Protein AF-A2FUA4-F1 (afdb_monomer)

Foldseek 3Di:
DDDDDDDDDDDPDAAEDAPAPVQDQACQPDPDDLQHAEYHHHHHQHQECLNPDARQNHQYYEQECYQHQAHANHDENANHQYYEHHNYNCVVAPLSLLLCCLAHHLSHQYYNNDGRDVLSNVLSVVCNVPCNVVRNRQWDFRDQVQTWIARPVVRDIDGDDPVDRSDRDPPVVVVVVVPDDDDDDDDDDDDDDDDDDPDDDDPVVCVVVVVVVVVVPPPPPVVVVPPDDDDDDDDD

Mean predicted aligned error: 15.14 Å

pLDDT: mean 74.54, std 26.81, range [25.12, 98.62]

Secondary structure (DSSP, 8-state):
-----------SS--EEE-TTS--S-STT----TT--EEE-TT------TT----TT--EEE-TT----S-TTPPP-TT--EEE-TTSGGGG-TTHHHHHHHHH-TT--EETTEEPPHHHHHHHHHHHHHHHHHHTTTEEEEEETTEEEEETTT--EEEE-TT---PPPPHHHHHHGGG--S-----------------PPPGGGTHHHHHHHHHHS-TTTHHHHS----------

InterPro domains:
  IPR001611 Leucine-rich repeat [PS51450] (35-56)
  IPR032675 Leucine-rich repeat domain superfamily [G3DSA:3.80.10.10] (13-132)

Radius of gyration: 23.39 Å; Cα contacts (8 Å, |Δi|>4): 355; chains: 1; bounding box: 74×38×80 Å

Solvent-accessible surface area (backbone atoms only — not comparable to full-atom values): 14071 Å² total; per-residue (Å²): 141,85,84,81,81,82,77,74,86,74,75,93,81,73,46,66,4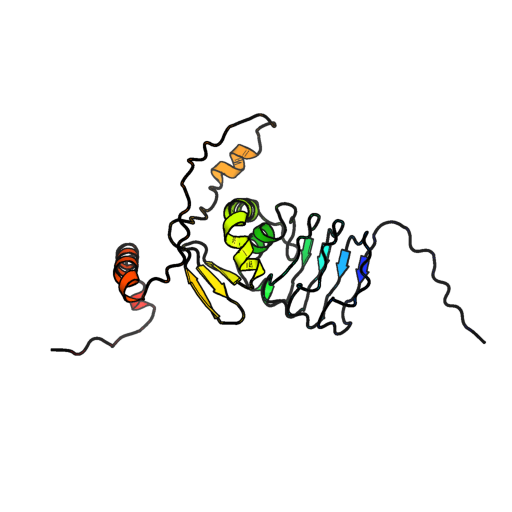9,78,52,53,65,67,67,37,66,70,48,74,85,60,89,72,61,81,70,30,31,32,44,34,40,28,49,12,69,24,50,61,41,56,50,44,71,64,36,70,46,26,30,34,42,34,36,27,48,18,50,30,56,48,52,26,46,51,51,61,30,72,43,28,26,34,42,31,36,47,77,14,63,39,58,75,40,89,48,42,62,27,54,46,21,28,61,45,30,83,53,46,45,29,48,64,90,38,72,57,52,69,59,34,42,51,46,8,61,74,40,23,88,74,46,33,69,44,28,37,68,23,25,43,65,78,38,59,86,68,25,27,34,32,30,66,88,82,64,48,76,47,76,49,60,91,88,54,73,66,65,82,70,56,69,73,60,62,62,64,66,75,77,68,76,96,75,88,83,87,81,88,75,81,88,74,88,83,77,85,76,94,62,88,78,56,77,83,74,46,49,71,56,53,52,55,52,50,71,72,44,80,68,78,61,66,61,70,78,63,74,79,81,86,90,88,83,84,84,131

Structure (mmCIF, N/CA/C/O backbone):
data_AF-A2FUA4-F1
#
_entry.id   AF-A2FUA4-F1
#
loop_
_atom_site.group_PDB
_atom_site.id
_atom_site.type_symbol
_atom_site.label_atom_id
_atom_site.label_alt_id
_atom_site.label_comp_id
_atom_site.label_asym_id
_atom_site.label_entity_id
_atom_site.label_seq_id
_atom_site.pdbx_PDB_ins_code
_atom_site.Cartn_x
_atom_site.Cartn_y
_atom_site.Cartn_z
_atom_site.occupancy
_atom_site.B_iso_or_equiv
_atom_site.auth_seq_id
_atom_site.auth_comp_id
_atom_site.auth_asym_id
_atom_site.auth_atom_id
_atom_site.pdbx_PDB_model_num
ATOM 1 N N . MET A 1 1 ? -43.919 4.086 23.745 1.00 36.53 1 MET A N 1
ATOM 2 C CA . MET A 1 1 ? -43.146 2.867 24.065 1.00 36.53 1 MET A CA 1
ATOM 3 C C . MET A 1 1 ? -41.809 2.947 23.338 1.00 36.53 1 MET A C 1
ATOM 5 O O . MET A 1 1 ? -41.744 2.621 22.163 1.00 36.53 1 MET A O 1
ATOM 9 N N . GLN A 1 2 ? -40.776 3.474 23.998 1.00 34.28 2 GLN A N 1
ATOM 10 C CA . GLN A 1 2 ? -39.401 3.483 23.486 1.00 34.28 2 GLN A CA 1
ATOM 11 C C . GLN A 1 2 ? -38.708 2.217 24.003 1.00 34.28 2 GLN A C 1
ATOM 13 O O . GLN A 1 2 ? -38.673 1.997 25.212 1.00 34.28 2 GLN A O 1
ATOM 18 N N . LYS A 1 3 ? -38.208 1.360 23.106 1.00 35.91 3 LYS A N 1
ATOM 19 C CA . LYS A 1 3 ? -37.337 0.241 23.484 1.00 35.91 3 LYS A CA 1
ATOM 20 C C . LYS A 1 3 ? -35.895 0.736 23.435 1.00 35.91 3 LYS A C 1
ATOM 22 O O . LYS A 1 3 ? -35.377 1.020 22.361 1.00 35.91 3 LYS A O 1
ATOM 27 N N . GLY A 1 4 ? -35.295 0.880 24.614 1.00 38.44 4 GLY A N 1
ATOM 28 C CA . GLY A 1 4 ? -33.874 1.151 24.775 1.00 38.44 4 GLY A CA 1
ATOM 29 C C . GLY A 1 4 ? -33.058 -0.091 24.437 1.00 38.44 4 GLY A C 1
ATOM 30 O O . GLY A 1 4 ? -33.278 -1.156 25.012 1.00 38.44 4 GLY A O 1
ATOM 31 N N . TYR A 1 5 ? -32.109 0.057 23.519 1.00 37.78 5 TYR A N 1
ATOM 32 C CA . TYR A 1 5 ? -31.017 -0.892 23.366 1.00 37.78 5 TYR A CA 1
ATOM 33 C C . TYR A 1 5 ? -29.925 -0.486 24.352 1.00 37.78 5 TYR A C 1
ATOM 35 O O . T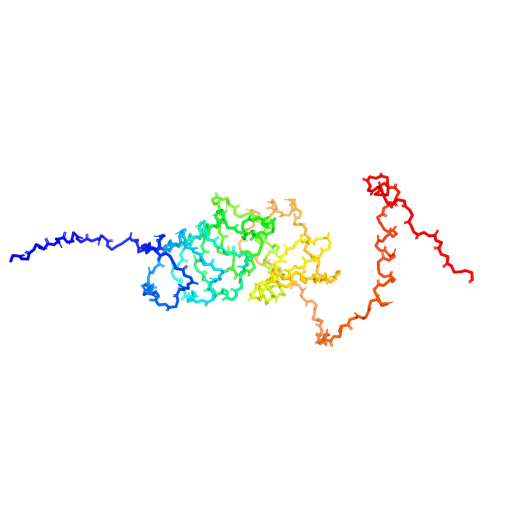YR A 1 5 ? -29.238 0.517 24.167 1.00 37.78 5 TYR A O 1
ATOM 43 N N . GLY A 1 6 ? -29.824 -1.236 25.449 1.00 36.56 6 GLY A N 1
ATOM 44 C CA . GLY A 1 6 ? -28.711 -1.134 26.380 1.00 36.56 6 GLY A CA 1
ATOM 45 C C . GLY A 1 6 ? -27.440 -1.617 25.693 1.00 36.56 6 GLY A C 1
ATOM 46 O O . GLY A 1 6 ? -27.251 -2.817 25.516 1.00 36.56 6 GLY A O 1
ATOM 47 N N . LEU A 1 7 ? -26.582 -0.680 25.298 1.00 36.25 7 LEU A N 1
ATOM 48 C CA . LEU A 1 7 ? -25.209 -0.982 24.920 1.00 36.25 7 LEU A CA 1
ATOM 49 C C . LEU A 1 7 ? -24.434 -1.278 26.207 1.00 36.25 7 LEU A C 1
ATOM 51 O O . LEU A 1 7 ? -24.277 -0.410 27.067 1.00 36.25 7 LEU A O 1
ATOM 55 N N . SER A 1 8 ? -23.976 -2.518 26.359 1.00 40.34 8 SER A N 1
ATOM 56 C CA . SER A 1 8 ? -22.981 -2.868 27.370 1.00 40.34 8 SER A CA 1
ATOM 57 C C . SER A 1 8 ? -21.712 -2.024 27.163 1.00 40.34 8 SER A C 1
ATOM 59 O O . SER A 1 8 ? -21.344 -1.784 26.010 1.00 40.34 8 SER A O 1
ATOM 61 N N . PRO A 1 9 ? -20.999 -1.609 28.225 1.00 42.72 9 PRO A N 1
ATOM 62 C CA . PRO A 1 9 ? -19.750 -0.869 28.080 1.00 42.72 9 PRO A CA 1
ATOM 63 C C . PRO A 1 9 ? -18.717 -1.723 27.334 1.00 42.72 9 PRO A C 1
ATOM 65 O O . PRO A 1 9 ? -18.302 -2.771 27.829 1.00 42.72 9 PRO A O 1
ATOM 68 N N . ILE A 1 10 ? -18.302 -1.287 26.144 1.00 46.12 10 ILE A N 1
ATOM 69 C CA . ILE A 1 10 ? -17.193 -1.910 25.414 1.00 46.12 10 ILE A CA 1
ATOM 70 C C . ILE A 1 10 ? -15.907 -1.647 26.219 1.00 46.12 10 ILE A C 1
ATOM 72 O O . ILE A 1 10 ? -15.648 -0.491 26.576 1.00 46.12 10 ILE A 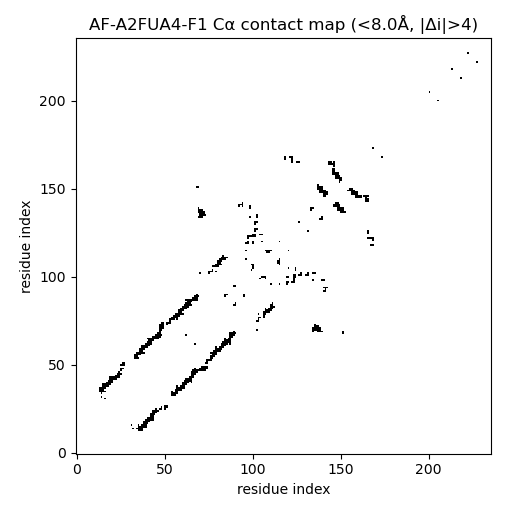O 1
ATOM 76 N N . PRO A 1 11 ? -15.089 -2.668 26.531 1.00 39.75 11 PRO A N 1
ATOM 77 C CA . PRO A 1 11 ? -13.829 -2.463 27.234 1.00 39.75 11 PRO A CA 1
ATOM 78 C C . PRO A 1 11 ? -12.903 -1.523 26.445 1.00 39.75 11 PRO A C 1
ATOM 80 O O . PRO A 1 11 ? -12.644 -1.733 25.261 1.00 39.75 11 PRO A O 1
ATOM 83 N N . LYS A 1 12 ? -12.371 -0.490 27.110 1.00 47.31 12 LYS A N 1
ATOM 84 C CA . LYS A 1 12 ? -11.290 0.375 26.604 1.00 47.31 12 LYS A CA 1
ATOM 85 C C . LYS A 1 12 ? -10.028 -0.466 26.362 1.00 47.31 12 LYS A C 1
ATOM 87 O O . LYS A 1 12 ? -9.219 -0.611 27.272 1.00 47.31 12 LYS A O 1
ATOM 92 N N . GLY A 1 13 ? -9.857 -1.036 25.172 1.00 51.72 13 GLY A N 1
ATOM 93 C CA . GLY A 1 13 ? -8.676 -1.864 24.910 1.00 51.72 13 GLY A CA 1
ATOM 94 C C . GLY A 1 13 ? -8.673 -2.637 23.597 1.00 51.72 13 GLY A C 1
ATOM 95 O O . GLY A 1 13 ? -8.346 -3.808 23.620 1.00 51.72 13 GLY A O 1
ATOM 96 N N . LEU A 1 14 ? -9.089 -2.011 22.496 1.00 55.88 14 LEU A N 1
ATOM 97 C CA . LEU A 1 14 ? -8.707 -2.264 21.095 1.00 55.88 14 LEU A CA 1
ATOM 98 C C . LEU A 1 14 ? -9.743 -1.497 20.278 1.00 55.88 14 LEU A C 1
ATOM 100 O O . LEU A 1 14 ? -10.863 -1.969 20.085 1.00 55.88 14 LEU A O 1
ATOM 104 N N . LEU A 1 15 ? -9.424 -0.272 19.867 1.00 84.75 15 LEU A N 1
ATOM 105 C CA . LEU A 1 15 ? -10.363 0.460 19.035 1.00 84.75 15 LEU A CA 1
ATOM 106 C C . LEU A 1 15 ? -10.227 -0.056 17.606 1.00 84.75 15 LEU A C 1
ATOM 108 O O . LEU A 1 15 ? -9.280 0.281 16.893 1.00 84.75 15 LEU A O 1
ATOM 112 N N . LEU A 1 16 ? -11.150 -0.940 17.253 1.00 93.19 16 LEU A N 1
ATOM 113 C CA . LEU A 1 16 ? -11.426 -1.380 15.900 1.00 93.19 16 LEU A CA 1
ATOM 114 C C . LEU A 1 16 ? -12.602 -0.556 15.379 1.00 93.19 16 LEU A C 1
ATOM 116 O O . LEU A 1 16 ? -13.613 -0.423 16.068 1.00 93.19 16 LEU A O 1
ATOM 120 N N . GLN A 1 17 ? -12.465 -0.004 14.178 1.00 94.69 17 GLN A N 1
ATOM 121 C CA . GLN A 1 17 ? -13.592 0.539 13.427 1.00 94.69 17 GLN A CA 1
ATOM 122 C C . GLN A 1 17 ? -13.780 -0.301 12.172 1.00 94.69 17 GLN A C 1
ATOM 124 O O . GLN A 1 17 ? -12.853 -0.460 11.373 1.00 94.69 17 GLN A O 1
ATOM 129 N N . ASP A 1 18 ? -14.979 -0.856 12.047 1.00 95.75 18 ASP A N 1
ATOM 130 C CA . ASP A 1 18 ? -15.390 -1.672 10.916 1.00 95.75 18 ASP A CA 1
ATOM 131 C C . ASP A 1 18 ? -16.351 -0.876 10.040 1.00 95.75 18 ASP A C 1
ATOM 133 O O . ASP A 1 18 ? -17.389 -0.425 10.517 1.00 95.75 18 ASP A O 1
ATOM 137 N N . TYR A 1 19 ? -15.970 -0.696 8.781 1.00 96.44 19 TYR A N 1
ATOM 138 C CA . TYR A 1 19 ? -16.782 -0.087 7.733 1.00 96.44 19 TYR A CA 1
ATOM 139 C C . TYR A 1 19 ? -16.923 -1.037 6.537 1.00 96.44 19 TYR A C 1
ATOM 141 O O . TYR A 1 19 ? -17.001 -0.604 5.386 1.00 96.44 19 TYR A O 1
ATOM 149 N N . SER A 1 20 ? -16.861 -2.346 6.773 1.00 96.94 20 SER A N 1
ATOM 150 C CA . SER A 1 20 ? -16.987 -3.325 5.702 1.00 96.94 20 SER A CA 1
ATOM 151 C C . SER A 1 20 ? -18.403 -3.361 5.123 1.00 96.94 20 SER A C 1
ATOM 153 O O . SER A 1 20 ? -19.381 -3.305 5.857 1.00 96.94 20 SER A O 1
ATOM 155 N N . ASN A 1 21 ? -18.514 -3.540 3.802 1.00 97.75 21 ASN A N 1
ATOM 156 C CA . ASN A 1 21 ? -19.793 -3.649 3.076 1.00 97.75 21 ASN A CA 1
ATOM 157 C C . ASN A 1 21 ? -20.685 -2.391 3.112 1.00 97.75 21 ASN A C 1
ATOM 159 O O . ASN A 1 21 ? -21.884 -2.479 2.860 1.00 97.75 21 ASN A O 1
ATOM 163 N N . GLU A 1 22 ? -20.112 -1.220 3.370 1.00 96.56 22 GLU A N 1
ATOM 164 C CA . GLU A 1 22 ? -20.856 0.044 3.476 1.00 96.56 22 GLU A CA 1
ATOM 165 C C . GLU A 1 22 ? -21.021 0.763 2.119 1.00 96.56 22 GLU A C 1
ATOM 167 O O . GLU A 1 22 ? -21.585 1.853 2.036 1.00 96.56 22 GLU A O 1
ATOM 172 N N . GLY A 1 23 ? -20.524 0.174 1.025 1.00 96.88 23 GLY A N 1
ATOM 173 C CA . GLY A 1 23 ? -20.606 0.761 -0.317 1.00 96.88 23 GLY A CA 1
ATOM 174 C C . GLY A 1 23 ? -19.735 2.010 -0.494 1.00 96.88 23 GLY A C 1
ATOM 175 O O . GLY A 1 23 ? -20.010 2.840 -1.361 1.00 96.88 23 GLY A O 1
ATOM 176 N N . LEU A 1 24 ? -18.680 2.150 0.311 1.00 96.19 24 LEU A N 1
ATOM 177 C CA . LEU A 1 24 ? -17.817 3.326 0.320 1.00 96.19 24 LEU A CA 1
ATOM 178 C C . LEU A 1 24 ? -17.030 3.465 -0.986 1.00 96.19 24 LEU A C 1
ATOM 180 O O . LEU A 1 24 ? -16.251 2.593 -1.370 1.00 96.19 24 LEU A O 1
ATOM 184 N N . THR A 1 25 ? -17.169 4.616 -1.636 1.00 96.12 25 THR A N 1
ATOM 185 C CA . THR A 1 25 ? -16.327 5.025 -2.773 1.00 96.12 25 THR A CA 1
ATOM 186 C C . THR A 1 25 ? -15.230 6.010 -2.365 1.00 96.12 25 THR A C 1
ATOM 188 O O . THR A 1 25 ? -14.319 6.275 -3.145 1.00 96.12 25 THR A O 1
ATOM 191 N N . THR A 1 26 ? -15.313 6.556 -1.150 1.00 95.38 26 THR A N 1
ATOM 192 C CA . THR A 1 26 ? -14.377 7.514 -0.547 1.00 95.38 26 THR A CA 1
ATOM 193 C C . THR A 1 26 ? -14.373 7.349 0.975 1.00 95.38 26 THR A C 1
ATOM 195 O O . THR A 1 26 ? -15.288 6.759 1.544 1.00 95.38 26 THR A O 1
ATOM 198 N N . LEU A 1 27 ? -13.345 7.880 1.637 1.00 94.06 27 LEU A N 1
ATOM 199 C CA . LEU A 1 27 ? -13.176 7.870 3.097 1.00 94.06 27 LEU A CA 1
ATOM 200 C C . LEU A 1 27 ? -13.305 9.273 3.715 1.00 94.06 27 LEU A C 1
ATOM 202 O O . LEU A 1 27 ? -13.001 9.445 4.892 1.00 94.06 27 LEU A O 1
ATOM 206 N N . ALA A 1 28 ? -13.682 10.283 2.922 1.00 91.31 28 ALA A N 1
ATOM 207 C CA . ALA A 1 28 ? -13.662 11.689 3.336 1.00 91.31 28 ALA A CA 1
ATOM 208 C C . ALA A 1 28 ? -14.596 11.986 4.521 1.00 91.31 28 ALA A C 1
ATOM 210 O O . ALA A 1 28 ? -14.236 12.774 5.393 1.00 91.31 28 ALA A O 1
ATOM 211 N N . ASP A 1 29 ? -15.744 11.310 4.570 1.00 87.75 29 ASP A N 1
ATOM 212 C CA . ASP A 1 29 ? -16.799 11.551 5.560 1.00 87.75 29 ASP A CA 1
ATOM 213 C C . ASP A 1 29 ? -16.744 10.583 6.753 1.00 87.75 29 ASP A C 1
ATOM 215 O O . ASP A 1 29 ? -17.615 10.610 7.622 1.00 87.75 29 ASP A O 1
ATOM 219 N N . LEU A 1 30 ? -15.728 9.712 6.818 1.00 91.69 30 LEU A N 1
ATOM 220 C CA . LEU A 1 30 ? -15.597 8.773 7.927 1.00 91.69 30 LEU A CA 1
ATOM 221 C C . LEU A 1 30 ? -15.088 9.477 9.185 1.00 91.69 30 LEU A C 1
ATOM 223 O O . LEU A 1 30 ? -13.989 10.043 9.212 1.00 91.69 30 LEU A O 1
ATOM 227 N N . ASP A 1 31 ? -15.843 9.340 10.272 1.00 89.75 31 ASP A N 1
ATOM 228 C CA . ASP A 1 31 ? -15.387 9.736 11.599 1.00 89.75 31 ASP A CA 1
ATOM 229 C C . ASP A 1 31 ? -14.462 8.659 12.181 1.00 89.75 31 ASP A C 1
ATOM 231 O O . ASP A 1 31 ? -14.853 7.741 12.908 1.00 89.75 31 ASP A O 1
ATOM 235 N N . LEU A 1 32 ? -13.198 8.720 11.770 1.00 91.25 32 LEU A N 1
ATOM 236 C CA . LEU A 1 32 ? -12.163 7.830 12.279 1.00 91.25 32 LEU A CA 1
ATOM 237 C C . LEU A 1 32 ? -11.707 8.309 13.657 1.00 91.25 32 LEU A C 1
ATOM 239 O O . LEU A 1 32 ? -11.499 9.496 13.886 1.00 91.25 32 LEU A O 1
ATOM 243 N N . SER A 1 33 ? -11.484 7.399 14.590 1.00 89.69 33 SER A N 1
ATOM 244 C CA . SER A 1 33 ? -10.947 7.779 15.889 1.00 89.69 33 SER A CA 1
ATOM 245 C C . SER A 1 33 ? -9.460 8.141 15.789 1.00 89.69 33 SER A C 1
ATOM 247 O O . SER A 1 33 ? -8.704 7.469 15.084 1.00 89.69 33 SER A O 1
ATOM 249 N N . PRO A 1 34 ? -8.979 9.155 16.532 1.00 85.31 34 PRO A N 1
ATOM 250 C CA . PRO A 1 34 ? -7.546 9.437 16.634 1.00 85.31 34 PRO A CA 1
ATOM 251 C C . PRO A 1 34 ? -6.744 8.312 17.320 1.00 85.31 34 PRO A C 1
ATOM 253 O O . PRO A 1 34 ? -5.523 8.251 17.174 1.00 85.31 34 PRO A O 1
ATOM 256 N N . THR A 1 35 ? -7.409 7.417 18.058 1.00 88.00 35 THR A N 1
ATOM 257 C CA . THR A 1 35 ? -6.799 6.266 18.752 1.00 88.00 35 THR A CA 1
ATOM 258 C C . THR A 1 35 ? -7.086 4.929 18.058 1.00 88.00 35 THR A C 1
ATOM 260 O O . THR A 1 35 ? -6.966 3.870 18.674 1.00 88.00 35 THR A O 1
ATOM 263 N N . LEU A 1 36 ? -7.513 4.977 16.793 1.00 93.44 36 LEU A N 1
ATOM 264 C CA . LEU A 1 36 ? -7.844 3.808 15.986 1.00 93.44 36 LEU A CA 1
ATOM 265 C C . LEU A 1 36 ? -6.622 2.908 15.772 1.00 93.44 36 LEU A C 1
ATOM 267 O O . LEU A 1 36 ? -5.618 3.338 15.215 1.00 93.44 36 LEU A O 1
ATOM 271 N N . ILE A 1 37 ? -6.747 1.636 16.152 1.00 96.25 37 ILE A N 1
ATOM 272 C CA . ILE A 1 37 ? -5.685 0.632 15.995 1.00 96.25 37 ILE A CA 1
ATOM 273 C C . ILE A 1 37 ? -5.918 -0.230 14.758 1.00 96.25 37 ILE A C 1
ATOM 275 O O . ILE A 1 37 ? -4.968 -0.593 14.065 1.00 96.25 37 ILE A O 1
ATOM 279 N N . THR A 1 38 ? -7.175 -0.587 14.484 1.00 96.88 38 THR A N 1
ATOM 280 C CA . THR A 1 38 ? -7.550 -1.436 13.347 1.00 96.88 38 THR A CA 1
ATOM 281 C C . THR A 1 38 ? -8.672 -0.798 12.551 1.00 96.88 38 THR A C 1
ATOM 283 O O . THR A 1 38 ? -9.734 -0.525 13.106 1.00 96.88 38 THR A O 1
ATOM 286 N N . LEU A 1 39 ? -8.452 -0.622 11.252 1.00 97.50 39 LEU A N 1
ATOM 287 C CA . LEU A 1 39 ? -9.458 -0.153 10.307 1.00 97.50 39 LEU A CA 1
ATOM 288 C C . LEU A 1 39 ? -9.800 -1.271 9.323 1.00 97.50 39 LEU A C 1
ATOM 290 O O . LEU A 1 39 ? -8.915 -1.763 8.618 1.00 97.50 39 LEU A O 1
ATOM 294 N N . ASN A 1 40 ? -11.075 -1.652 9.273 1.00 98.12 40 ASN A N 1
ATOM 295 C CA . ASN A 1 40 ? -11.588 -2.612 8.302 1.00 98.12 40 ASN A CA 1
ATOM 296 C C . ASN A 1 40 ? -12.429 -1.903 7.230 1.00 98.12 40 ASN A C 1
ATOM 298 O O . ASN A 1 40 ? -13.440 -1.288 7.553 1.00 98.12 40 ASN A O 1
ATOM 302 N N . LEU A 1 41 ? -12.001 -1.995 5.968 1.00 98.25 41 LEU A N 1
ATOM 303 C CA . LEU A 1 41 ? -12.653 -1.409 4.788 1.00 98.25 41 LEU A CA 1
ATOM 304 C C . LEU A 1 41 ? -13.089 -2.477 3.773 1.00 98.25 41 LEU A C 1
ATOM 306 O O . LEU A 1 41 ? -13.326 -2.154 2.609 1.00 98.25 41 LEU A O 1
ATOM 310 N N . THR A 1 42 ? -13.186 -3.737 4.199 1.00 98.62 42 THR A N 1
ATOM 311 C CA . THR A 1 42 ? -13.473 -4.881 3.323 1.00 98.62 42 THR A CA 1
ATOM 312 C C . THR A 1 42 ? -14.750 -4.689 2.496 1.00 98.62 42 THR A C 1
ATOM 314 O O . THR A 1 42 ? -15.734 -4.144 2.993 1.00 98.62 42 THR A O 1
ATOM 317 N N . ASN A 1 43 ? -14.776 -5.186 1.256 1.00 98.38 43 ASN A N 1
ATOM 318 C CA . ASN A 1 43 ? -15.956 -5.161 0.376 1.00 98.38 43 ASN A CA 1
ATOM 319 C C . ASN A 1 43 ? -16.505 -3.745 0.108 1.00 98.38 43 ASN A C 1
ATOM 321 O O . ASN A 1 43 ? -17.718 -3.530 0.076 1.00 98.38 43 ASN A O 1
ATOM 325 N N . ASN A 1 44 ? -15.622 -2.768 -0.086 1.00 98.00 44 ASN A N 1
ATOM 326 C CA . ASN A 1 44 ? -16.003 -1.433 -0.541 1.00 98.00 44 ASN A CA 1
ATOM 327 C C . ASN A 1 44 ? -15.388 -1.140 -1.915 1.00 98.00 44 ASN A C 1
ATOM 329 O O . ASN A 1 44 ? -14.221 -1.459 -2.139 1.00 98.00 44 ASN A O 1
ATOM 333 N N . PRO A 1 45 ? -16.099 -0.474 -2.839 1.00 97.50 45 PRO A N 1
ATOM 334 C CA . PRO A 1 45 ? -15.596 -0.172 -4.181 1.00 97.50 45 PRO A CA 1
ATOM 335 C C . PRO A 1 45 ? -14.547 0.964 -4.223 1.00 97.50 45 PRO A C 1
ATOM 337 O O . PRO A 1 45 ? -14.472 1.704 -5.207 1.00 97.50 45 PRO A O 1
ATOM 340 N N . LEU A 1 46 ? -13.727 1.109 -3.177 1.00 96.75 46 LEU A N 1
ATOM 341 C CA . LEU A 1 46 ? -12.651 2.095 -3.072 1.00 96.75 46 LEU A CA 1
ATOM 342 C C . LEU A 1 46 ? -11.614 1.873 -4.171 1.00 96.75 46 LEU A C 1
ATOM 344 O O . LEU A 1 46 ? -11.166 0.748 -4.368 1.00 96.75 46 LEU A O 1
ATOM 348 N N . LYS A 1 47 ? -11.206 2.947 -4.849 1.00 95.88 47 LYS A N 1
ATOM 349 C CA . LYS A 1 47 ? -10.128 2.916 -5.855 1.00 95.88 47 LYS A CA 1
ATOM 350 C C . LYS A 1 47 ? -8.808 3.481 -5.337 1.00 95.88 47 LYS A C 1
ATOM 352 O O . LYS A 1 47 ? -7.749 3.128 -5.836 1.00 95.88 47 LYS A O 1
ATOM 357 N N . THR A 1 48 ? -8.869 4.366 -4.345 1.00 95.38 48 THR A N 1
ATOM 358 C CA . THR A 1 48 ? -7.700 5.058 -3.792 1.00 95.38 48 THR A CA 1
ATOM 359 C C . THR A 1 48 ? -7.835 5.206 -2.277 1.00 95.38 48 THR A C 1
ATOM 361 O O . THR A 1 48 ? -8.910 5.006 -1.705 1.00 95.38 48 THR A O 1
ATOM 364 N N . LEU A 1 49 ? -6.731 5.579 -1.626 1.00 94.38 49 LEU A N 1
ATOM 365 C CA . LEU A 1 49 ? -6.678 5.904 -0.197 1.00 94.38 49 LEU A CA 1
ATOM 366 C C . LEU A 1 49 ? -6.394 7.395 0.055 1.00 94.38 49 LEU A C 1
ATOM 368 O O . LEU A 1 49 ? -6.028 7.771 1.166 1.00 94.38 49 LEU A O 1
ATOM 372 N N . GLU A 1 50 ? -6.576 8.261 -0.942 1.00 93.44 50 GLU A N 1
ATOM 373 C CA . GLU A 1 50 ? -6.288 9.706 -0.857 1.00 93.44 50 GLU A CA 1
ATOM 374 C C . GLU A 1 50 ? -7.024 10.409 0.287 1.00 93.44 50 GLU A C 1
ATOM 376 O O . GLU A 1 50 ? -6.488 11.285 0.974 1.00 93.44 50 GLU A O 1
ATOM 381 N N . SER A 1 51 ? -8.267 10.000 0.530 1.00 93.56 51 SER A N 1
ATOM 382 C CA . SER A 1 51 ? -9.086 10.523 1.617 1.00 93.56 51 SER A CA 1
ATOM 383 C C . SER A 1 51 ? -8.724 9.935 2.985 1.00 93.56 51 SER A C 1
ATOM 385 O O . SER A 1 51 ? -9.108 10.513 4.001 1.00 93.56 51 SER A O 1
ATOM 387 N N . LEU A 1 52 ? -7.942 8.847 3.063 1.00 94.88 52 LEU A N 1
ATOM 388 C CA . LEU A 1 52 ? -7.496 8.289 4.343 1.00 94.88 52 LEU A CA 1
ATOM 389 C C . LEU A 1 52 ? -6.482 9.234 4.985 1.00 94.88 52 LEU A C 1
ATOM 391 O O . LEU A 1 52 ? -5.368 9.431 4.497 1.00 94.88 52 LEU A O 1
ATOM 395 N N . ARG A 1 53 ? -6.868 9.904 6.071 1.00 94.31 53 ARG A N 1
ATOM 396 C CA . ARG A 1 53 ? -5.944 10.762 6.833 1.00 94.31 53 ARG A CA 1
ATOM 397 C C . ARG A 1 53 ? -4.836 9.946 7.497 1.00 94.31 53 ARG A C 1
ATOM 399 O O . ARG A 1 53 ? -4.966 8.738 7.666 1.00 94.31 53 ARG A O 1
ATOM 406 N N . THR A 1 54 ? -3.737 10.598 7.867 1.00 95.12 54 THR A N 1
ATOM 407 C CA . THR A 1 54 ? -2.727 9.963 8.723 1.00 95.12 54 THR A CA 1
ATOM 408 C C . THR A 1 54 ? -3.350 9.654 10.079 1.00 95.12 54 THR A C 1
ATOM 410 O O . THR A 1 54 ? -3.896 10.548 10.727 1.00 95.12 54 THR A O 1
ATOM 413 N N . ILE A 1 55 ? -3.262 8.397 10.504 1.00 94.81 55 ILE A N 1
ATOM 414 C CA . ILE A 1 55 ? -3.729 7.921 11.804 1.00 94.81 55 ILE A CA 1
ATOM 415 C C . ILE A 1 55 ? -2.502 7.363 12.524 1.00 94.81 55 ILE A C 1
ATOM 417 O O . ILE A 1 55 ? -2.081 6.242 12.240 1.00 94.81 55 ILE A O 1
ATOM 421 N N . PRO A 1 56 ? -1.883 8.135 13.437 1.00 94.06 56 PRO A N 1
ATOM 422 C CA . PRO A 1 56 ? -0.600 7.759 14.025 1.00 94.06 56 PRO A CA 1
ATOM 423 C C . PRO A 1 56 ? -0.608 6.435 14.786 1.00 94.06 56 PRO A C 1
ATOM 425 O O . PRO A 1 56 ? 0.450 5.866 14.985 1.00 94.06 56 PRO A O 1
ATOM 428 N N . THR A 1 57 ? -1.776 5.966 15.222 1.00 95.19 57 THR A N 1
ATOM 429 C CA . THR A 1 57 ? -1.950 4.753 16.029 1.00 95.19 57 THR A CA 1
ATOM 430 C C . THR A 1 57 ? -2.392 3.534 15.213 1.00 95.19 57 THR A C 1
ATOM 432 O O . THR A 1 57 ? -2.443 2.431 15.757 1.00 95.19 57 THR A O 1
ATOM 435 N N . LEU A 1 58 ? -2.672 3.702 13.913 1.00 96.38 58 LEU A N 1
ATOM 436 C CA . LEU A 1 58 ? -3.184 2.635 13.058 1.00 96.38 58 LEU A CA 1
ATOM 437 C C . LEU A 1 58 ? -2.111 1.569 12.841 1.00 96.38 58 LEU A C 1
ATOM 439 O O . LEU A 1 58 ? -1.126 1.811 12.148 1.00 96.38 58 LEU A O 1
ATOM 443 N N . ALA A 1 59 ? -2.334 0.386 13.407 1.00 97.44 59 ALA A N 1
ATOM 444 C CA . ALA A 1 59 ? -1.437 -0.760 13.299 1.00 97.44 59 ALA A CA 1
ATOM 445 C C . ALA A 1 59 ? -1.879 -1.745 12.210 1.00 97.44 59 ALA A C 1
ATOM 447 O O . ALA A 1 59 ? -1.038 -2.371 11.564 1.00 97.44 59 ALA A O 1
ATOM 448 N N . LYS A 1 60 ? -3.193 -1.866 11.977 1.00 98.06 60 LYS A N 1
ATOM 449 C CA . LYS A 1 60 ? -3.767 -2.796 10.999 1.00 98.06 60 LYS A CA 1
ATOM 450 C C . LYS A 1 60 ? -4.760 -2.111 10.068 1.00 98.06 60 LYS A C 1
ATOM 452 O O . LYS A 1 60 ? -5.722 -1.498 10.526 1.00 98.06 60 LYS A O 1
ATOM 457 N N . LEU A 1 61 ? -4.559 -2.294 8.767 1.00 98.31 61 LEU A N 1
ATOM 458 C CA . LEU A 1 61 ? -5.462 -1.843 7.713 1.00 98.31 61 LEU A CA 1
ATOM 459 C C . LEU A 1 61 ? -5.910 -3.042 6.873 1.00 98.31 61 LEU A C 1
ATOM 461 O O . LEU A 1 61 ? -5.074 -3.782 6.358 1.00 98.31 61 LEU A O 1
ATOM 465 N N . VAL A 1 62 ? -7.222 -3.234 6.747 1.00 98.62 62 VAL A N 1
ATOM 466 C CA . VAL A 1 62 ? -7.822 -4.299 5.931 1.00 98.62 62 VAL A CA 1
ATOM 467 C C . VAL A 1 62 ? -8.562 -3.660 4.764 1.00 98.62 62 VAL A C 1
ATOM 469 O O . VAL A 1 62 ? -9.494 -2.888 4.972 1.00 98.62 62 VAL A O 1
ATOM 472 N N . LEU A 1 63 ? -8.122 -3.974 3.551 1.00 98.50 63 LEU A N 1
ATOM 473 C CA . LEU A 1 63 ? -8.616 -3.450 2.278 1.00 98.50 63 LEU A CA 1
ATOM 474 C C . LEU A 1 63 ? -9.212 -4.554 1.407 1.00 98.50 63 LEU A C 1
ATOM 476 O O . LEU A 1 63 ? -9.365 -4.345 0.212 1.00 98.50 63 LEU A O 1
ATOM 480 N N . ASP A 1 64 ? -9.484 -5.729 1.965 1.00 98.62 64 ASP A N 1
ATOM 481 C CA . ASP A 1 64 ? -9.820 -6.913 1.180 1.00 98.62 64 ASP A CA 1
ATOM 482 C C . ASP A 1 64 ? -11.056 -6.690 0.294 1.00 98.62 64 ASP A C 1
ATOM 484 O O . ASP A 1 64 ? -12.015 -6.020 0.689 1.00 98.62 64 ASP A O 1
ATOM 488 N N . ASN A 1 65 ? -11.044 -7.263 -0.910 1.00 98.44 65 ASN A N 1
ATOM 489 C CA . ASN A 1 65 ? -12.105 -7.110 -1.910 1.00 98.44 65 ASN A CA 1
ATOM 490 C C . ASN A 1 65 ? -12.474 -5.632 -2.178 1.00 98.44 65 ASN A C 1
ATOM 492 O O . ASN A 1 65 ? -13.653 -5.281 -2.293 1.00 98.44 65 ASN A O 1
ATOM 496 N N . THR A 1 66 ? -11.477 -4.748 -2.237 1.00 98.38 66 THR A N 1
ATOM 497 C CA . THR A 1 66 ? -11.643 -3.376 -2.738 1.00 98.38 66 THR A CA 1
ATOM 498 C C . THR A 1 66 ? -11.095 -3.258 -4.162 1.00 98.38 66 THR A C 1
ATOM 500 O O . THR A 1 66 ? -10.446 -4.166 -4.675 1.00 98.38 66 THR A O 1
ATOM 503 N N . ASN A 1 67 ? -11.329 -2.122 -4.822 1.00 97.88 67 ASN A N 1
ATOM 504 C CA . ASN A 1 67 ? -10.831 -1.854 -6.177 1.00 97.88 67 ASN A CA 1
ATOM 505 C C . ASN A 1 67 ? -9.511 -1.065 -6.176 1.00 97.88 67 ASN A C 1
ATOM 507 O O . ASN A 1 67 ? -9.203 -0.380 -7.150 1.00 97.88 67 ASN A O 1
ATOM 511 N N . ILE A 1 68 ? -8.756 -1.110 -5.075 1.00 97.69 68 ILE A N 1
ATOM 512 C CA . ILE A 1 68 ? -7.478 -0.407 -4.955 1.00 97.69 68 ILE A CA 1
ATOM 513 C C . ILE A 1 68 ? -6.447 -1.119 -5.830 1.00 97.69 68 ILE A C 1
ATOM 515 O O . ILE A 1 68 ? -6.188 -2.310 -5.660 1.00 97.69 68 ILE A O 1
ATOM 519 N N . ASP A 1 69 ? -5.845 -0.372 -6.750 1.00 97.38 69 ASP A N 1
ATOM 520 C CA . ASP A 1 69 ? -4.923 -0.873 -7.776 1.00 97.38 69 ASP A CA 1
ATOM 521 C C . ASP A 1 69 ? -3.525 -0.240 -7.709 1.00 97.38 69 ASP A C 1
ATOM 523 O O . ASP A 1 69 ? -2.637 -0.589 -8.483 1.00 97.38 69 ASP A O 1
ATOM 527 N N . SER A 1 70 ? -3.319 0.696 -6.784 1.00 97.62 70 SER A N 1
ATOM 528 C CA . SER A 1 70 ? -2.080 1.446 -6.604 1.00 97.62 70 SER A CA 1
ATOM 529 C C . SER A 1 70 ? -2.023 2.064 -5.203 1.00 97.62 70 SER A C 1
ATOM 531 O O . SER A 1 70 ? -2.997 2.048 -4.450 1.00 97.62 70 SER A O 1
ATOM 533 N N . LEU A 1 71 ? -0.874 2.641 -4.844 1.00 97.19 71 LEU A N 1
ATOM 534 C CA . LEU A 1 71 ? -0.691 3.398 -3.596 1.00 97.19 71 LEU A CA 1
ATOM 535 C C . LEU A 1 71 ? -0.925 4.908 -3.796 1.00 97.19 71 LEU A C 1
ATOM 537 O O . LEU A 1 71 ? -0.398 5.729 -3.039 1.00 97.19 71 LEU A O 1
ATOM 541 N N . LEU A 1 72 ? -1.714 5.264 -4.819 1.00 96.56 72 LEU A N 1
ATOM 542 C CA . LEU A 1 72 ? -2.013 6.638 -5.207 1.00 96.56 72 LEU A CA 1
ATOM 543 C C . LEU A 1 72 ? -2.516 7.456 -4.011 1.00 96.56 72 LEU A C 1
ATOM 545 O O . LEU A 1 72 ? -3.493 7.099 -3.344 1.00 96.56 72 LEU A O 1
ATOM 549 N N . GLY A 1 73 ? -1.788 8.543 -3.754 1.00 89.94 73 GLY A N 1
ATOM 550 C CA . GLY A 1 73 ? -2.070 9.570 -2.764 1.00 89.94 73 GLY A CA 1
ATOM 551 C C . GLY A 1 73 ? -2.252 9.076 -1.329 1.00 89.94 73 GLY A C 1
ATOM 552 O O . GLY A 1 73 ? -2.802 9.801 -0.496 1.00 89.94 73 GLY A O 1
ATOM 553 N N . VAL A 1 74 ? -1.764 7.872 -1.001 1.00 95.38 74 VAL A N 1
ATOM 554 C CA . VAL A 1 74 ? -1.819 7.389 0.376 1.00 95.38 74 VAL A CA 1
ATOM 555 C C . VAL A 1 74 ? -0.972 8.288 1.275 1.00 95.38 74 VAL A C 1
ATOM 557 O O . VAL A 1 74 ? 0.173 8.639 0.975 1.00 95.38 74 VAL A O 1
ATOM 560 N N . ARG A 1 75 ? -1.536 8.672 2.416 1.00 94.75 75 ARG A N 1
ATOM 561 C CA . ARG A 1 75 ? -0.805 9.438 3.427 1.00 94.75 75 ARG A CA 1
ATOM 562 C C . ARG A 1 75 ? -0.003 8.514 4.346 1.00 94.75 75 ARG A C 1
ATOM 564 O O . ARG A 1 75 ? -0.378 7.352 4.510 1.00 94.75 75 ARG A O 1
ATOM 571 N N . PRO A 1 76 ? 1.088 9.006 4.968 1.00 92.50 76 PRO A N 1
ATOM 572 C CA . PRO A 1 76 ? 1.885 8.210 5.897 1.00 92.50 76 PRO A CA 1
ATOM 573 C C . PRO A 1 76 ? 1.026 7.601 7.009 1.00 92.50 76 PRO A C 1
ATOM 575 O O . PRO A 1 76 ? 0.207 8.306 7.600 1.00 92.50 76 PRO A O 1
ATOM 578 N N . GLN A 1 77 ? 1.255 6.323 7.314 1.00 96.25 77 GLN A N 1
ATOM 579 C CA . GLN A 1 77 ? 0.661 5.605 8.446 1.00 96.25 77 GLN A CA 1
ATOM 580 C C . GLN A 1 77 ? 1.810 5.064 9.310 1.00 96.25 77 GLN A C 1
ATOM 582 O O . GLN A 1 77 ? 2.273 3.948 9.087 1.00 96.25 77 GLN A O 1
ATOM 587 N N . PRO A 1 78 ? 2.362 5.881 10.227 1.00 94.06 78 PRO A N 1
ATOM 588 C CA . PRO A 1 78 ? 3.678 5.631 10.818 1.00 94.06 78 PRO A CA 1
ATOM 589 C C . PRO A 1 78 ? 3.736 4.384 11.702 1.00 94.06 78 PRO A C 1
ATOM 591 O O . PRO A 1 78 ? 4.818 3.838 11.876 1.00 94.06 78 PRO A O 1
ATOM 594 N N . SER A 1 79 ? 2.608 3.917 12.237 1.00 96.19 79 SER A N 1
ATOM 595 C CA . SER A 1 79 ? 2.537 2.702 13.059 1.00 96.19 79 SER A CA 1
ATOM 596 C C . SER A 1 79 ? 1.998 1.483 12.314 1.00 96.19 79 SER A C 1
ATOM 598 O O . SER A 1 79 ? 1.825 0.439 12.938 1.00 96.19 79 SER A O 1
ATOM 600 N N . LEU A 1 80 ? 1.747 1.586 11.004 1.00 97.94 80 LEU A N 1
ATOM 601 C CA . LEU A 1 80 ? 1.146 0.496 10.247 1.00 97.94 80 LEU A CA 1
ATOM 602 C C . LEU A 1 80 ? 2.120 -0.679 10.145 1.00 97.94 80 LEU A C 1
ATOM 604 O O . LEU A 1 80 ? 3.161 -0.579 9.497 1.00 97.94 80 LEU A O 1
ATOM 608 N N . SER A 1 81 ? 1.745 -1.796 10.763 1.00 98.06 81 SER A N 1
ATOM 609 C CA . SER A 1 81 ? 2.516 -3.037 10.757 1.00 98.06 81 SER A CA 1
ATOM 610 C C . SER A 1 81 ? 1.868 -4.143 9.939 1.00 98.06 81 SER A C 1
ATOM 612 O O . SER A 1 81 ? 2.554 -5.058 9.484 1.00 98.06 81 SER A O 1
ATOM 614 N N . ASN A 1 82 ? 0.557 -4.055 9.721 1.00 98.56 82 ASN A N 1
ATOM 615 C CA . ASN A 1 82 ? -0.229 -5.090 9.071 1.00 98.56 82 ASN A CA 1
ATOM 616 C C . ASN A 1 82 ? -1.119 -4.485 7.987 1.00 98.56 82 ASN A C 1
ATOM 618 O O . ASN A 1 82 ? -1.994 -3.666 8.275 1.00 98.56 82 ASN A O 1
ATOM 622 N N . LEU A 1 83 ? -0.935 -4.948 6.756 1.00 98.56 83 LEU A N 1
ATOM 623 C CA . LEU A 1 83 ? -1.800 -4.630 5.628 1.00 98.56 83 LEU A CA 1
ATOM 624 C C . LEU A 1 83 ? -2.440 -5.914 5.101 1.00 98.56 83 LEU A C 1
ATOM 626 O O . LEU A 1 83 ? -1.765 -6.917 4.891 1.00 98.56 83 LEU A O 1
ATOM 630 N N . SER A 1 84 ? -3.740 -5.876 4.856 1.00 98.56 84 SER A N 1
ATOM 631 C CA . SER A 1 84 ? -4.418 -6.873 4.036 1.00 98.56 84 SER A CA 1
ATOM 632 C C . SER A 1 84 ? -5.033 -6.158 2.846 1.00 98.56 84 SER A C 1
ATOM 634 O O . SER A 1 84 ? -5.680 -5.129 3.020 1.00 98.56 84 SER A O 1
ATOM 636 N N . ALA A 1 85 ? -4.762 -6.658 1.653 1.00 97.88 85 ALA A N 1
ATOM 637 C CA . ALA A 1 85 ? -5.305 -6.195 0.385 1.00 97.88 85 ALA A CA 1
ATOM 638 C C . ALA A 1 85 ? -5.688 -7.409 -0.472 1.00 97.88 85 ALA A C 1
ATOM 640 O O . ALA A 1 85 ? -5.477 -7.414 -1.681 1.00 97.88 85 ALA A O 1
ATOM 641 N N . LEU A 1 86 ? -6.172 -8.477 0.168 1.00 97.94 86 LEU A N 1
ATOM 642 C CA . LEU A 1 86 ? -6.535 -9.714 -0.513 1.00 97.94 86 LEU A CA 1
ATOM 643 C C . LEU A 1 86 ? -7.660 -9.441 -1.507 1.00 97.94 86 LEU A C 1
ATOM 645 O O . LEU A 1 86 ? -8.616 -8.735 -1.188 1.00 97.94 86 LEU A O 1
ATOM 649 N N . SER A 1 87 ? -7.552 -10.024 -2.699 1.00 97.25 87 SER A N 1
ATOM 650 C CA . SER A 1 87 ? -8.530 -9.827 -3.775 1.00 97.25 87 SER A CA 1
ATOM 651 C C . SER A 1 87 ? -8.703 -8.356 -4.182 1.00 97.25 87 SER A C 1
ATOM 653 O O . SER A 1 87 ? -9.780 -7.951 -4.618 1.00 97.25 87 SER A O 1
ATOM 655 N N . CYS A 1 88 ? -7.650 -7.551 -4.035 1.00 96.00 88 CYS A N 1
ATOM 656 C CA . CYS A 1 88 ? -7.550 -6.233 -4.653 1.00 96.00 88 CYS A CA 1
ATOM 657 C C . CYS A 1 88 ? -6.669 -6.328 -5.898 1.00 96.00 88 CYS A C 1
ATOM 659 O O . CYS A 1 88 ? -5.685 -7.069 -5.858 1.00 96.00 88 CYS A O 1
ATOM 661 N N . PRO A 1 89 ? -6.887 -5.514 -6.944 1.00 97.38 89 PRO A N 1
ATOM 662 C CA . PRO A 1 89 ? -5.946 -5.437 -8.064 1.00 97.38 89 PRO A CA 1
ATOM 663 C C . PRO A 1 89 ? -4.501 -5.138 -7.620 1.00 97.38 89 PRO A C 1
ATOM 665 O O . PRO A 1 89 ? -3.546 -5.633 -8.206 1.00 97.38 89 PRO A O 1
ATOM 668 N N . LEU A 1 90 ? -4.323 -4.379 -6.529 1.00 96.88 90 LEU A N 1
ATOM 669 C CA . LEU A 1 90 ? -3.015 -4.124 -5.915 1.00 96.88 90 LEU A CA 1
ATOM 670 C C . LEU A 1 90 ? -2.293 -5.409 -5.458 1.00 96.88 90 LEU A C 1
ATOM 672 O O . LEU A 1 90 ? -1.063 -5.432 -5.433 1.00 96.88 90 LEU A O 1
ATOM 676 N N . SER A 1 91 ? -3.028 -6.467 -5.093 1.00 96.44 91 SER A N 1
ATOM 677 C CA . SER A 1 91 ? -2.439 -7.743 -4.660 1.00 96.44 91 SER A CA 1
ATOM 678 C C . SER A 1 91 ? -1.834 -8.586 -5.773 1.00 96.44 91 SER A C 1
ATOM 680 O O . SER A 1 91 ? -1.036 -9.469 -5.471 1.00 96.44 91 SER A O 1
ATOM 682 N N . ASP A 1 92 ? -2.134 -8.274 -7.034 1.00 95.69 92 ASP A N 1
ATOM 683 C CA . ASP A 1 92 ? -1.630 -9.029 -8.183 1.00 95.69 92 ASP A CA 1
ATOM 684 C C . ASP A 1 92 ? -0.189 -8.643 -8.565 1.00 95.69 92 ASP A C 1
ATOM 686 O O . ASP A 1 92 ? 0.439 -9.300 -9.397 1.00 95.69 92 ASP A O 1
ATOM 690 N N . TYR A 1 93 ? 0.361 -7.577 -7.974 1.00 95.75 93 TYR A N 1
ATOM 691 C CA . TYR A 1 93 ? 1.707 -7.111 -8.298 1.00 95.75 93 TYR A CA 1
ATOM 692 C C . TYR A 1 93 ? 2.786 -7.841 -7.500 1.00 95.75 93 TYR A C 1
ATOM 694 O O . TYR A 1 93 ? 2.822 -7.785 -6.271 1.00 95.75 93 TYR A O 1
ATOM 702 N N . GLU A 1 94 ? 3.741 -8.426 -8.227 1.00 94.38 94 GLU A N 1
ATOM 703 C CA . GLU A 1 94 ? 4.894 -9.168 -7.693 1.00 94.38 94 GLU A CA 1
ATOM 704 C C . GLU A 1 94 ? 5.655 -8.392 -6.606 1.00 94.38 94 GLU A C 1
ATOM 706 O O . GLU A 1 94 ? 6.008 -8.941 -5.566 1.00 94.38 94 GLU A O 1
ATOM 711 N N . TYR A 1 95 ? 5.857 -7.089 -6.813 1.00 96.31 95 TYR A N 1
ATOM 712 C CA . TYR A 1 95 ? 6.656 -6.239 -5.927 1.00 96.31 95 TYR A CA 1
ATOM 713 C C . TYR A 1 95 ? 5.828 -5.521 -4.851 1.00 96.31 95 TYR A C 1
ATOM 715 O O . TYR A 1 95 ? 6.269 -4.497 -4.322 1.00 96.31 95 TYR A O 1
ATOM 723 N N . LEU A 1 96 ? 4.627 -6.017 -4.520 1.00 97.62 96 LEU A N 1
ATOM 724 C CA . LEU A 1 96 ? 3.745 -5.393 -3.527 1.00 97.62 96 LEU A CA 1
ATOM 725 C C . LEU A 1 96 ? 4.461 -5.129 -2.199 1.00 97.62 96 LEU A C 1
ATOM 727 O O . LEU A 1 96 ? 4.385 -4.020 -1.669 1.00 97.62 96 LEU A O 1
ATOM 731 N N . ALA A 1 97 ? 5.179 -6.124 -1.678 1.00 97.19 97 ALA A N 1
ATOM 732 C CA . ALA A 1 97 ? 5.850 -6.003 -0.391 1.00 97.19 97 ALA A CA 1
ATOM 733 C C . ALA A 1 97 ? 6.879 -4.865 -0.377 1.00 97.19 97 ALA A C 1
ATOM 735 O O . ALA A 1 97 ? 6.826 -4.001 0.500 1.00 97.19 97 ALA A O 1
ATOM 736 N N . MET A 1 98 ? 7.731 -4.797 -1.401 1.00 96.12 98 MET A N 1
ATOM 737 C CA . MET A 1 98 ? 8.691 -3.710 -1.595 1.00 96.12 98 MET A CA 1
ATOM 738 C C . MET A 1 98 ? 8.009 -2.342 -1.763 1.00 96.12 98 MET A C 1
ATOM 740 O O . MET A 1 98 ? 8.442 -1.342 -1.190 1.00 96.12 98 MET A O 1
ATOM 744 N N . MET A 1 99 ? 6.915 -2.261 -2.524 1.00 97.88 99 MET A N 1
ATOM 745 C CA . MET A 1 99 ? 6.169 -1.006 -2.679 1.00 97.88 99 MET A CA 1
ATOM 746 C C . MET A 1 99 ? 5.593 -0.523 -1.340 1.00 97.88 99 MET A C 1
ATOM 748 O O . MET A 1 99 ? 5.679 0.663 -1.008 1.00 97.88 99 MET A O 1
ATOM 752 N N . CYS A 1 100 ? 5.063 -1.438 -0.528 1.00 97.81 100 CYS A N 1
ATOM 753 C CA . CYS A 1 100 ? 4.562 -1.126 0.804 1.00 97.81 100 CYS A CA 1
ATOM 754 C C . CYS A 1 100 ? 5.677 -0.692 1.765 1.00 97.81 100 CYS A C 1
ATOM 756 O O . CYS A 1 100 ? 5.478 0.278 2.497 1.00 97.81 100 CYS A O 1
ATOM 758 N N . THR A 1 101 ? 6.852 -1.331 1.751 1.00 97.12 101 THR A N 1
ATOM 759 C CA . THR A 1 101 ? 7.991 -0.911 2.591 1.00 97.12 101 THR A CA 1
ATOM 760 C C . THR A 1 101 ? 8.510 0.469 2.181 1.00 97.12 101 THR A C 1
ATOM 762 O O . THR A 1 101 ? 8.831 1.291 3.044 1.00 97.12 101 THR A O 1
ATOM 765 N N . ILE A 1 102 ? 8.520 0.803 0.885 1.00 96.75 102 ILE A N 1
ATOM 766 C CA . ILE A 1 102 ? 8.849 2.153 0.396 1.00 96.75 102 ILE A CA 1
ATOM 767 C C . ILE A 1 102 ? 7.870 3.188 0.962 1.00 96.75 102 ILE A C 1
ATOM 769 O O . ILE A 1 102 ? 8.286 4.221 1.501 1.00 96.75 102 ILE A O 1
ATOM 773 N N . VAL A 1 103 ? 6.569 2.927 0.839 1.00 97.19 103 VAL A N 1
ATOM 774 C CA . VAL A 1 103 ? 5.525 3.910 1.145 1.00 97.19 103 VAL A CA 1
ATOM 775 C C . VAL A 1 103 ? 5.284 4.051 2.647 1.00 97.19 103 VAL A C 1
ATOM 777 O O . VAL A 1 103 ? 5.326 5.178 3.159 1.00 97.19 103 VAL A O 1
ATOM 780 N N . PHE A 1 104 ? 5.072 2.939 3.352 1.00 96.19 104 PHE A N 1
ATOM 781 C CA . PHE A 1 104 ? 4.652 2.922 4.756 1.00 96.19 104 PHE A CA 1
ATOM 782 C C . PHE A 1 104 ? 5.807 2.914 5.751 1.00 96.19 104 PHE A C 1
ATOM 784 O O . PHE A 1 104 ? 5.627 3.374 6.876 1.00 96.19 104 PHE A O 1
ATOM 791 N N . GLY A 1 105 ? 7.002 2.488 5.345 1.00 94.69 105 GLY A N 1
ATOM 7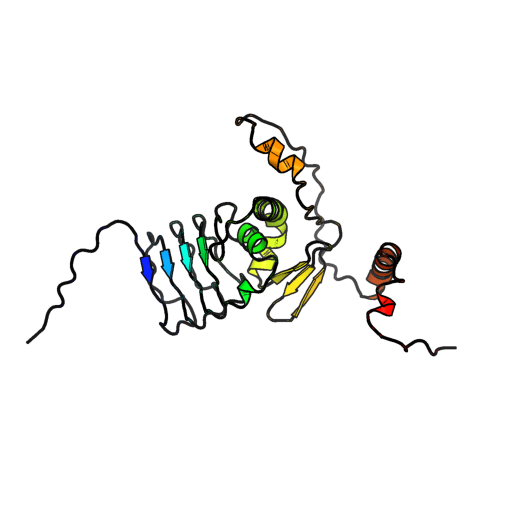92 C CA . GLY A 1 105 ? 8.136 2.410 6.257 1.00 94.69 105 GLY A CA 1
ATOM 793 C C . GLY A 1 105 ? 8.560 0.981 6.572 1.00 94.69 105 GLY A C 1
ATOM 794 O O . GLY A 1 105 ? 7.950 0.014 6.129 1.00 94.69 105 GLY A O 1
ATOM 795 N N . ASP A 1 106 ? 9.587 0.868 7.409 1.00 89.81 106 ASP A N 1
ATOM 796 C CA . ASP A 1 106 ? 10.145 -0.417 7.857 1.00 89.81 106 ASP A CA 1
ATOM 797 C C . ASP A 1 106 ? 9.260 -1.094 8.918 1.00 89.81 106 ASP A C 1
ATOM 799 O O . ASP A 1 106 ? 9.482 -2.249 9.271 1.00 89.81 106 ASP A O 1
ATOM 803 N N . ASN A 1 107 ? 8.251 -0.371 9.418 1.00 93.69 107 ASN A N 1
ATOM 804 C CA . ASN A 1 107 ? 7.293 -0.869 10.398 1.00 93.69 107 ASN A CA 1
ATOM 805 C C . ASN A 1 107 ? 6.318 -1.884 9.800 1.00 93.69 107 ASN A C 1
ATOM 807 O O . ASN A 1 107 ? 5.704 -2.618 10.567 1.00 93.69 107 ASN A O 1
ATOM 811 N N . ILE A 1 108 ? 6.184 -1.956 8.468 1.00 97.00 108 ILE A N 1
ATOM 812 C CA . ILE A 1 108 ? 5.338 -2.959 7.821 1.00 97.00 108 ILE A CA 1
ATOM 813 C C . ILE A 1 108 ? 5.962 -4.351 8.004 1.00 97.00 108 ILE A C 1
ATOM 815 O O . ILE A 1 108 ? 7.062 -4.647 7.536 1.00 97.00 108 ILE A O 1
ATOM 819 N N . MET A 1 109 ? 5.257 -5.210 8.734 1.00 97.06 109 MET A N 1
ATOM 820 C CA . MET A 1 109 ? 5.724 -6.542 9.121 1.00 97.06 109 MET A CA 1
ATOM 821 C C . MET A 1 109 ? 4.998 -7.645 8.364 1.00 97.06 109 MET A C 1
ATOM 823 O O . MET A 1 109 ? 5.588 -8.691 8.098 1.00 97.06 109 MET A O 1
ATOM 827 N N . GLN A 1 110 ? 3.723 -7.432 8.033 1.00 98.12 110 GLN A N 1
ATOM 828 C CA . GLN A 1 110 ? 2.898 -8.419 7.348 1.00 98.12 110 GLN A CA 1
ATOM 829 C C . GLN A 1 110 ? 2.030 -7.782 6.267 1.00 98.12 110 GLN A C 1
ATOM 831 O O . GLN A 1 110 ? 1.401 -6.745 6.491 1.00 98.12 110 GLN A O 1
ATOM 836 N N . ILE A 1 111 ? 1.968 -8.450 5.117 1.00 98.31 111 ILE A N 1
ATOM 837 C CA . ILE A 1 111 ? 1.114 -8.103 3.981 1.00 98.31 111 ILE A C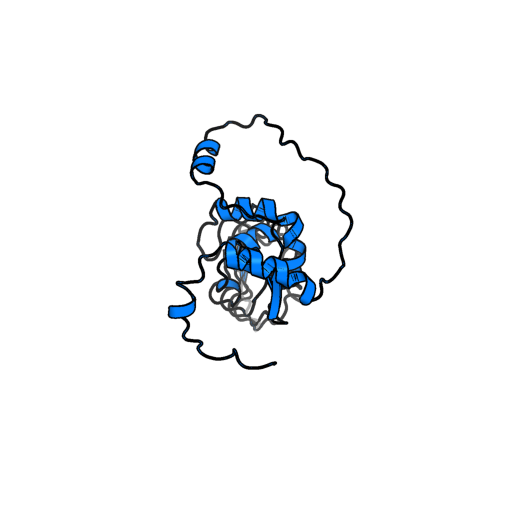A 1
ATOM 838 C C . ILE A 1 111 ? 0.393 -9.375 3.542 1.00 98.31 111 ILE A C 1
ATOM 840 O O . ILE A 1 111 ? 1.039 -10.397 3.332 1.00 98.31 111 ILE A O 1
ATOM 844 N N . ASN A 1 112 ? -0.937 -9.342 3.438 1.00 97.56 112 ASN A N 1
ATOM 845 C CA . ASN A 1 112 ? -1.753 -10.496 3.025 1.00 97.56 112 ASN A CA 1
ATOM 846 C C . ASN A 1 112 ? -1.468 -11.763 3.857 1.00 97.56 112 ASN A C 1
ATOM 848 O O . ASN A 1 112 ? -1.377 -12.872 3.335 1.00 97.56 112 ASN A O 1
ATOM 852 N N . ASN A 1 113 ? -1.299 -11.585 5.173 1.00 94.44 113 ASN A N 1
ATOM 853 C CA . ASN A 1 113 ? -0.907 -12.619 6.144 1.00 94.44 113 ASN A CA 1
ATOM 854 C C . ASN A 1 113 ? 0.477 -13.258 5.915 1.00 94.44 113 ASN A C 1
ATOM 856 O O . ASN A 1 113 ? 0.848 -14.179 6.640 1.00 94.44 113 ASN A O 1
ATOM 860 N N . GLN A 1 114 ? 1.268 -12.759 4.966 1.00 95.81 114 GLN A N 1
ATOM 861 C CA . GLN A 1 114 ? 2.653 -13.166 4.762 1.00 95.81 114 GLN A CA 1
ATOM 862 C C . GLN A 1 114 ? 3.596 -12.188 5.458 1.00 95.81 114 GLN A C 1
ATOM 864 O O . GLN A 1 114 ? 3.377 -10.976 5.452 1.00 95.81 114 GLN A O 1
ATOM 869 N N . GLN A 1 115 ? 4.649 -12.714 6.081 1.00 96.44 115 GLN A N 1
ATOM 870 C CA . GLN A 1 115 ? 5.692 -11.882 6.666 1.00 96.44 115 GLN A CA 1
ATOM 871 C C . GLN A 1 115 ? 6.486 -11.192 5.555 1.00 96.44 115 GLN A C 1
ATOM 873 O O . GLN A 1 115 ? 6.920 -11.840 4.603 1.00 96.44 115 GLN A O 1
ATOM 878 N N . VAL A 1 116 ? 6.701 -9.885 5.696 1.00 95.75 116 VAL A N 1
ATOM 879 C CA . VAL A 1 116 ? 7.584 -9.133 4.803 1.00 95.75 116 VAL A CA 1
ATOM 880 C C . VAL A 1 116 ? 9.015 -9.591 5.061 1.00 95.75 116 VAL A C 1
ATOM 882 O O . VAL A 1 116 ? 9.508 -9.493 6.190 1.00 95.75 116 VAL A O 1
ATOM 885 N N . ASN A 1 117 ? 9.664 -10.129 4.030 1.00 93.44 117 ASN A N 1
ATOM 886 C CA . ASN A 1 117 ? 11.034 -10.613 4.138 1.00 93.44 117 ASN A CA 1
ATOM 887 C C . ASN A 1 117 ? 12.031 -9.439 4.232 1.00 93.44 117 ASN A C 1
ATOM 889 O O . ASN A 1 117 ? 11.720 -8.291 3.908 1.00 93.44 117 ASN A O 1
ATOM 893 N N . GLU A 1 118 ? 13.250 -9.726 4.686 1.00 90.06 118 GLU A N 1
ATOM 894 C CA . GLU A 1 118 ? 14.271 -8.690 4.878 1.00 90.06 118 GLU A CA 1
ATOM 895 C C . GLU A 1 118 ? 14.781 -8.098 3.553 1.00 90.06 118 GLU A C 1
ATOM 897 O O . GLU A 1 118 ? 15.149 -6.926 3.525 1.00 90.06 118 GLU A O 1
ATOM 902 N N . ASN A 1 119 ? 14.715 -8.839 2.439 1.00 89.50 119 ASN A N 1
ATOM 903 C CA . ASN A 1 119 ? 15.083 -8.315 1.118 1.00 89.50 119 ASN A CA 1
ATOM 904 C C . ASN A 1 119 ? 14.159 -7.172 0.691 1.00 89.50 119 ASN A C 1
ATOM 906 O O . ASN A 1 119 ? 14.643 -6.120 0.285 1.00 89.50 119 ASN A O 1
ATOM 910 N N . ASP A 1 120 ? 12.843 -7.333 0.842 1.00 93.56 120 ASP A N 1
ATOM 911 C CA . ASP A 1 120 ? 11.856 -6.298 0.522 1.00 93.56 120 ASP A CA 1
ATOM 912 C C . ASP A 1 120 ? 11.991 -5.073 1.431 1.00 93.56 120 ASP A C 1
ATOM 914 O O . ASP A 1 120 ? 11.788 -3.934 0.992 1.00 93.56 120 ASP A O 1
ATOM 918 N N . LYS A 1 121 ? 12.355 -5.279 2.704 1.00 93.38 121 LYS A N 1
ATOM 919 C CA . LYS A 1 121 ? 12.631 -4.175 3.633 1.00 93.38 121 LYS A CA 1
ATOM 920 C C . LYS A 1 121 ? 13.885 -3.405 3.239 1.00 93.38 121 LYS A C 1
ATOM 922 O O . LYS A 1 121 ? 13.837 -2.177 3.188 1.00 93.38 121 LYS A O 1
ATOM 927 N N . LEU A 1 122 ? 14.986 -4.099 2.956 1.00 91.12 122 LEU A N 1
ATOM 928 C CA . LEU A 1 122 ? 16.253 -3.476 2.569 1.00 91.12 122 LEU A CA 1
ATOM 929 C C . LEU A 1 122 ? 16.122 -2.754 1.226 1.00 91.12 122 LEU A C 1
ATOM 931 O O . LEU A 1 122 ? 16.377 -1.551 1.161 1.00 91.12 122 LEU A O 1
ATOM 935 N N . ALA A 1 123 ? 15.608 -3.439 0.203 1.00 89.69 123 ALA A N 1
ATOM 936 C CA . ALA A 1 123 ? 15.342 -2.852 -1.106 1.00 89.69 123 ALA A CA 1
ATOM 937 C C . ALA A 1 123 ? 14.420 -1.633 -1.000 1.00 89.69 123 ALA A C 1
ATOM 939 O O . ALA A 1 123 ? 14.692 -0.581 -1.581 1.00 89.69 123 ALA A O 1
ATOM 940 N N . GLY A 1 124 ? 13.347 -1.735 -0.210 1.00 93.31 124 GLY A N 1
ATOM 941 C CA . GLY A 1 124 ? 12.429 -0.623 -0.022 1.00 93.31 124 GLY A CA 1
ATOM 942 C C . GLY A 1 124 ? 13.048 0.559 0.719 1.00 93.31 124 GLY A C 1
ATOM 943 O O . GLY A 1 124 ? 12.786 1.706 0.356 1.00 93.31 124 GLY A O 1
ATOM 944 N N . ARG A 1 125 ? 13.901 0.313 1.721 1.00 92.56 125 ARG A N 1
ATOM 945 C CA . ARG A 1 125 ? 14.643 1.358 2.442 1.00 92.56 125 ARG A CA 1
ATOM 946 C C . ARG A 1 125 ? 15.588 2.110 1.506 1.00 92.56 125 ARG A C 1
ATOM 948 O O . ARG A 1 125 ? 15.582 3.340 1.513 1.00 92.56 125 ARG A O 1
ATOM 955 N N . GLU A 1 126 ? 16.353 1.391 0.689 1.00 90.75 126 GLU A N 1
ATOM 956 C CA . GLU A 1 126 ? 17.292 1.974 -0.278 1.00 90.75 126 GLU A CA 1
ATOM 957 C C . GLU A 1 126 ? 16.575 2.729 -1.401 1.00 90.75 126 GLU A C 1
ATOM 959 O O . GLU A 1 126 ? 17.010 3.797 -1.835 1.00 90.75 126 GLU A O 1
ATOM 964 N N . ALA A 1 127 ? 15.433 2.217 -1.857 1.00 91.94 127 ALA A N 1
ATOM 965 C CA . ALA A 1 127 ? 14.662 2.825 -2.931 1.00 91.94 127 ALA A CA 1
ATOM 966 C C . ALA A 1 127 ? 13.748 3.972 -2.478 1.00 91.94 127 ALA A C 1
ATOM 968 O O . ALA A 1 127 ? 13.248 4.730 -3.315 1.00 91.94 127 ALA A O 1
ATOM 969 N N . ARG A 1 128 ? 13.532 4.138 -1.164 1.00 94.06 128 ARG A N 1
ATOM 970 C CA . ARG A 1 128 ? 12.474 5.002 -0.624 1.00 94.06 128 ARG A CA 1
ATOM 971 C C . ARG A 1 128 ? 12.536 6.436 -1.125 1.00 94.06 128 ARG A C 1
ATOM 973 O O . ARG A 1 128 ? 11.516 6.965 -1.560 1.00 94.06 128 ARG A O 1
ATOM 980 N N . SER A 1 129 ? 13.702 7.072 -1.042 1.00 92.94 129 SER A N 1
ATOM 981 C CA . SER A 1 129 ? 13.862 8.490 -1.389 1.00 92.94 129 SER A CA 1
ATOM 982 C C . SER A 1 129 ? 13.550 8.783 -2.857 1.00 92.94 129 SER A C 1
ATOM 984 O O . SER A 1 129 ? 13.078 9.875 -3.164 1.00 92.94 129 SER A O 1
ATOM 986 N N . HIS A 1 130 ? 13.752 7.808 -3.745 1.00 91.81 130 HIS A N 1
ATOM 987 C CA . HIS A 1 130 ? 13.594 7.988 -5.185 1.00 91.81 130 HIS A CA 1
ATOM 988 C C . HIS A 1 130 ? 12.259 7.458 -5.709 1.00 91.81 130 HIS A C 1
ATOM 990 O O . HIS A 1 130 ? 11.664 8.088 -6.578 1.00 91.81 130 HIS A O 1
ATOM 996 N N . LEU A 1 131 ? 11.758 6.335 -5.182 1.00 96.00 131 LEU A N 1
ATOM 997 C CA . LEU A 1 131 ? 10.558 5.680 -5.714 1.00 96.00 131 LEU A CA 1
ATOM 998 C C . LEU A 1 131 ? 9.267 6.103 -5.023 1.00 96.00 131 LEU A C 1
ATOM 1000 O O . LEU A 1 131 ? 8.211 6.084 -5.655 1.00 96.00 131 LEU A O 1
ATOM 1004 N N . LYS A 1 132 ? 9.323 6.546 -3.761 1.00 97.00 132 LYS A N 1
ATOM 1005 C CA . LYS A 1 132 ? 8.117 6.957 -3.030 1.00 97.00 132 LYS A CA 1
ATOM 1006 C C . LYS A 1 132 ? 7.294 8.026 -3.768 1.00 97.00 132 LYS A C 1
ATOM 1008 O O . LYS A 1 132 ? 6.081 7.844 -3.837 1.00 97.00 132 LYS A O 1
ATOM 1013 N N . PRO A 1 133 ? 7.880 9.088 -4.364 1.00 96.75 133 PRO A N 1
ATOM 1014 C CA . PRO A 1 133 ? 7.100 10.076 -5.111 1.00 96.75 133 PRO A CA 1
ATOM 1015 C C . PRO A 1 133 ? 6.313 9.483 -6.285 1.00 96.75 133 PRO A C 1
ATOM 1017 O O . PRO A 1 133 ? 5.208 9.946 -6.549 1.00 96.75 133 PRO A O 1
ATOM 1020 N N . TYR A 1 134 ? 6.848 8.463 -6.965 1.00 97.50 134 TYR A N 1
ATOM 1021 C CA . TYR A 1 134 ? 6.162 7.788 -8.070 1.00 97.50 134 TYR A CA 1
ATOM 1022 C C . TYR A 1 134 ? 5.027 6.898 -7.561 1.00 97.50 134 TYR A C 1
ATOM 1024 O O . TYR A 1 134 ? 3.912 6.976 -8.071 1.00 97.50 134 TYR A O 1
ATOM 1032 N N . LEU A 1 135 ? 5.270 6.102 -6.514 1.00 97.88 135 LEU A N 1
ATOM 1033 C CA . LEU A 1 135 ? 4.237 5.226 -5.944 1.00 97.88 135 LEU A CA 1
ATOM 1034 C C . LEU A 1 135 ? 3.026 6.022 -5.434 1.00 97.88 135 LEU A C 1
ATOM 1036 O O . LEU A 1 135 ? 1.881 5.631 -5.655 1.00 97.88 135 LEU A O 1
ATOM 1040 N N . LEU A 1 136 ? 3.275 7.188 -4.828 1.00 97.19 136 LEU A N 1
ATOM 1041 C CA . LEU A 1 136 ? 2.225 8.115 -4.392 1.00 97.19 136 LEU A CA 1
ATOM 1042 C C . LEU A 1 136 ? 1.478 8.795 -5.547 1.00 97.19 136 LEU A C 1
ATOM 1044 O O . LEU A 1 136 ? 0.441 9.401 -5.306 1.00 97.19 136 LEU A O 1
ATOM 1048 N N . GLN A 1 137 ? 1.977 8.694 -6.777 1.00 96.81 137 GLN A N 1
ATOM 1049 C CA . GLN A 1 137 ? 1.343 9.196 -7.997 1.00 96.81 137 GLN A CA 1
ATOM 1050 C C . GLN A 1 137 ? 0.707 8.069 -8.826 1.00 96.81 137 GLN A C 1
ATOM 1052 O O . GLN A 1 137 ? 0.405 8.275 -9.993 1.00 96.81 137 GLN A O 1
ATOM 1057 N N . GLY A 1 138 ? 0.509 6.873 -8.259 1.00 96.88 138 GLY A N 1
ATOM 1058 C CA . GLY A 1 138 ? -0.169 5.775 -8.960 1.00 96.88 138 GLY A CA 1
ATOM 1059 C C . GLY A 1 138 ? 0.733 4.963 -9.893 1.00 96.88 138 GLY A C 1
ATOM 1060 O O . GLY A 1 138 ? 0.240 4.204 -10.730 1.00 96.88 138 GLY A O 1
ATOM 1061 N N . TRP A 1 139 ? 2.054 5.104 -9.762 1.00 98.19 139 TRP A N 1
ATOM 1062 C CA . TRP A 1 139 ? 3.002 4.192 -10.396 1.00 98.19 139 TRP A CA 1
ATOM 1063 C C . TRP A 1 139 ? 3.185 2.933 -9.550 1.00 98.19 139 TRP A C 1
ATOM 1065 O O . TRP A 1 139 ? 3.108 2.974 -8.325 1.00 98.19 139 TRP A O 1
ATOM 1075 N N . ILE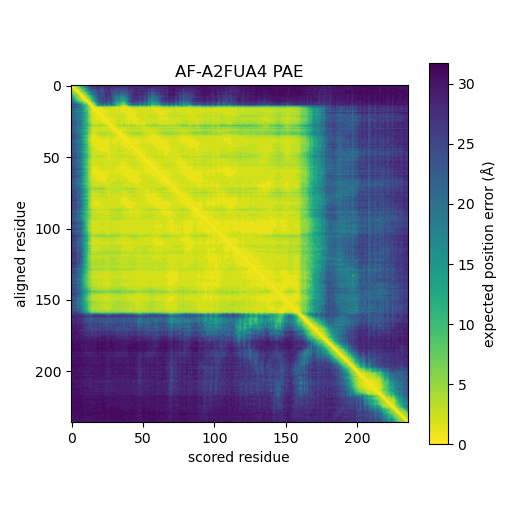 A 1 140 ? 3.479 1.823 -10.211 1.00 97.94 140 ILE A N 1
ATOM 1076 C CA . ILE A 1 140 ? 3.815 0.538 -9.598 1.00 97.94 140 ILE A CA 1
ATOM 1077 C C . ILE A 1 140 ? 5.150 0.038 -10.141 1.00 97.94 140 ILE A C 1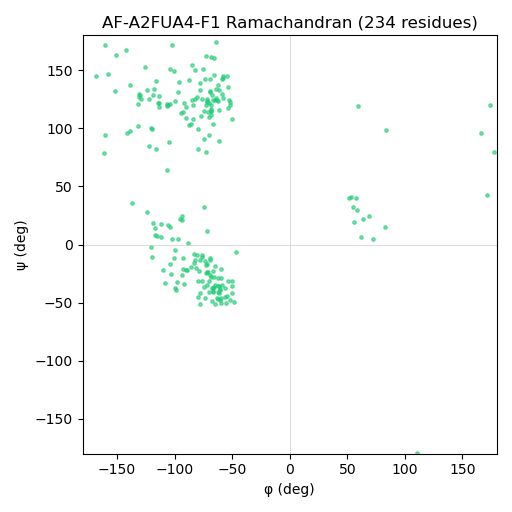
ATOM 1079 O O . ILE A 1 140 ? 5.522 0.351 -11.273 1.00 97.94 140 ILE A O 1
ATOM 1083 N N . ILE A 1 141 ? 5.859 -0.760 -9.352 1.00 96.69 141 ILE A N 1
ATOM 1084 C CA . ILE A 1 141 ? 7.054 -1.471 -9.808 1.00 96.69 141 ILE A CA 1
ATOM 1085 C C . ILE A 1 141 ? 6.589 -2.711 -10.574 1.00 96.69 141 ILE A C 1
ATOM 1087 O O . ILE A 1 141 ? 5.792 -3.488 -10.054 1.00 96.69 141 ILE A O 1
ATOM 1091 N N . VAL A 1 142 ? 7.080 -2.890 -11.801 1.00 95.38 142 VAL A N 1
ATOM 1092 C CA . VAL A 1 142 ? 6.784 -4.066 -12.647 1.00 95.38 142 VAL A CA 1
ATOM 1093 C C . VAL A 1 142 ? 8.033 -4.864 -13.021 1.00 95.38 142 VAL A C 1
ATOM 1095 O O . VAL A 1 142 ? 7.920 -5.970 -13.534 1.00 95.38 142 VAL A O 1
ATOM 1098 N N . SER A 1 143 ? 9.225 -4.325 -12.761 1.00 92.25 143 SER A N 1
ATOM 1099 C CA . SER A 1 143 ? 10.496 -5.050 -12.821 1.00 92.25 143 SER A CA 1
ATOM 1100 C C . SER A 1 143 ? 11.536 -4.325 -11.971 1.00 92.25 143 SER A C 1
ATOM 1102 O O . SER A 1 143 ? 11.500 -3.096 -11.882 1.00 92.25 143 SER A O 1
ATOM 1104 N N . THR A 1 144 ? 12.457 -5.061 -11.349 1.00 87.50 144 THR A N 1
ATOM 1105 C CA . THR A 1 144 ? 13.592 -4.503 -10.587 1.00 87.50 144 THR A CA 1
ATOM 1106 C C . THR A 1 144 ? 14.920 -4.593 -11.342 1.00 87.50 144 THR A C 1
ATOM 1108 O O . THR A 1 144 ? 15.862 -3.876 -11.000 1.00 87.50 144 THR A O 1
ATOM 1111 N N . ILE A 1 145 ? 15.005 -5.431 -12.384 1.00 86.00 145 ILE A N 1
ATOM 1112 C CA . ILE A 1 145 ? 16.205 -5.621 -13.210 1.00 86.00 145 ILE A CA 1
ATOM 1113 C C . ILE A 1 145 ? 15.796 -5.791 -14.689 1.00 86.00 145 ILE A C 1
ATOM 1115 O O . ILE A 1 145 ? 15.504 -6.909 -15.119 1.00 86.00 145 ILE A O 1
ATOM 1119 N N . PRO A 1 146 ? 15.827 -4.716 -15.501 1.00 88.44 146 PRO A N 1
ATOM 1120 C CA . PRO A 1 146 ? 16.045 -3.319 -15.105 1.00 88.44 146 PRO A CA 1
ATOM 1121 C C . PRO A 1 146 ? 14.872 -2.769 -14.281 1.00 88.44 146 PRO A C 1
ATOM 1123 O O . PRO A 1 146 ? 13.771 -3.311 -14.326 1.00 88.44 146 PRO A O 1
ATOM 1126 N N . LEU A 1 147 ? 15.084 -1.675 -13.545 1.00 89.94 147 LEU A N 1
ATOM 1127 C CA . LEU A 1 147 ? 14.001 -1.040 -12.800 1.00 89.94 147 LEU A CA 1
ATOM 1128 C C . LEU A 1 147 ? 12.995 -0.404 -13.769 1.00 89.94 147 LEU A C 1
ATOM 1130 O O . LEU A 1 147 ? 13.323 0.523 -14.511 1.00 89.94 147 LEU A O 1
ATOM 1134 N N . VAL A 1 148 ? 11.759 -0.894 -13.753 1.00 94.00 148 VAL A N 1
ATOM 1135 C CA . VAL A 1 148 ? 10.678 -0.410 -14.615 1.00 94.00 148 VAL A CA 1
ATOM 1136 C C . VAL A 1 148 ? 9.443 -0.139 -13.776 1.00 94.00 148 VAL A C 1
ATOM 1138 O O . VAL A 1 148 ? 8.986 -0.997 -13.014 1.00 94.00 148 VAL A O 1
ATOM 1141 N N . LEU A 1 149 ? 8.886 1.057 -13.954 1.00 96.69 149 LEU A N 1
ATOM 1142 C CA . LEU A 1 149 ? 7.602 1.439 -13.393 1.00 96.69 149 LEU A CA 1
ATOM 1143 C C . LEU A 1 149 ? 6.517 1.436 -14.469 1.00 96.69 149 LEU A C 1
ATOM 1145 O O . LEU A 1 149 ? 6.784 1.720 -15.637 1.00 96.69 149 LEU A O 1
ATOM 1149 N N . LYS A 1 150 ? 5.279 1.171 -14.058 1.00 97.50 150 LYS A N 1
ATOM 1150 C CA . LYS A 1 150 ? 4.081 1.350 -14.879 1.00 97.50 150 LYS A CA 1
ATOM 1151 C C . LYS A 1 150 ? 3.107 2.269 -14.159 1.00 97.50 150 LYS A C 1
ATOM 1153 O O . LYS A 1 150 ? 2.849 2.067 -12.978 1.00 97.50 150 LYS A O 1
ATOM 1158 N N . HIS A 1 151 ? 2.546 3.254 -14.844 1.00 97.75 151 HIS A N 1
ATOM 1159 C CA . HIS A 1 151 ? 1.450 4.044 -14.296 1.00 97.75 151 HIS A CA 1
ATOM 1160 C C . HIS A 1 151 ? 0.131 3.295 -14.501 1.00 97.75 151 HIS A C 1
ATOM 1162 O O . HIS A 1 151 ? -0.203 2.916 -15.626 1.00 97.75 151 HIS A O 1
ATOM 1168 N N . VAL A 1 152 ? -0.623 3.058 -13.425 1.00 95.38 152 VAL A N 1
ATOM 1169 C CA . VAL A 1 152 ? -1.760 2.122 -13.463 1.00 95.38 152 VAL A CA 1
ATOM 1170 C C . VAL A 1 152 ? -2.893 2.621 -14.359 1.00 95.38 152 VAL A C 1
ATOM 1172 O O . VAL A 1 152 ? -3.444 1.847 -15.137 1.00 95.38 152 VAL A O 1
ATOM 1175 N N . THR A 1 153 ? -3.188 3.925 -14.329 1.00 93.38 153 THR A N 1
ATOM 1176 C CA . THR A 1 153 ? -4.298 4.500 -15.110 1.00 93.38 153 THR A CA 1
ATOM 1177 C C . THR A 1 153 ? -3.948 4.716 -16.583 1.00 93.38 153 THR A C 1
ATOM 1179 O O . THR A 1 153 ? -4.748 4.401 -17.459 1.00 93.38 153 THR A O 1
ATOM 1182 N N . SER A 1 154 ? -2.771 5.279 -16.878 1.00 96.38 154 SER A N 1
ATOM 1183 C CA . SER A 1 154 ? -2.390 5.605 -18.266 1.00 96.38 154 SER A CA 1
ATOM 1184 C C . SER A 1 154 ? -1.761 4.424 -19.003 1.00 96.38 154 SER A C 1
ATOM 1186 O O . SER A 1 154 ? -1.690 4.441 -20.228 1.00 96.38 154 SER A O 1
ATOM 1188 N N . GLY A 1 155 ? -1.270 3.417 -18.274 1.00 95.94 155 GLY A N 1
ATOM 1189 C CA . GLY A 1 155 ? -0.485 2.320 -18.835 1.00 95.94 155 GLY A CA 1
ATOM 1190 C C . GLY A 1 155 ? 0.930 2.721 -19.263 1.00 95.94 155 GLY A C 1
ATOM 1191 O O . GLY A 1 155 ? 1.637 1.886 -19.822 1.00 95.94 155 GLY A O 1
ATOM 1192 N N . GLU A 1 156 ? 1.344 3.967 -19.011 1.00 96.88 156 GLU A N 1
ATOM 1193 C CA . GLU A 1 156 ? 2.678 4.469 -19.341 1.00 96.88 156 GLU A CA 1
ATOM 1194 C C . GLU A 1 156 ? 3.762 3.646 -18.641 1.00 96.88 156 GLU A C 1
ATOM 1196 O O . GLU A 1 156 ? 3.600 3.240 -17.490 1.00 96.88 156 GLU A O 1
ATOM 1201 N N . ILE A 1 157 ? 4.873 3.414 -19.341 1.00 96.12 157 ILE A N 1
ATOM 1202 C CA . ILE A 1 157 ? 6.017 2.651 -18.847 1.00 96.12 157 ILE A CA 1
ATOM 1203 C C . ILE A 1 157 ? 7.206 3.592 -18.693 1.00 96.12 157 ILE A C 1
ATOM 1205 O O . ILE A 1 157 ? 7.586 4.277 -19.641 1.00 96.12 157 ILE A O 1
ATOM 1209 N N . LEU A 1 158 ? 7.816 3.581 -17.510 1.00 93.00 158 LEU A N 1
ATOM 1210 C CA . LEU A 1 158 ? 8.976 4.392 -17.168 1.00 93.00 158 LEU A CA 1
ATOM 1211 C C . LEU A 1 158 ? 10.148 3.487 -16.767 1.00 93.00 158 LEU A C 1
ATOM 1213 O O . LEU A 1 158 ? 10.205 3.012 -15.630 1.00 93.00 158 LEU A O 1
ATOM 1217 N N . PRO A 1 159 ? 11.102 3.245 -17.679 1.00 92.31 159 PRO A N 1
ATOM 1218 C CA . PRO A 1 159 ? 12.368 2.610 -17.346 1.00 92.31 159 PRO A CA 1
ATOM 1219 C C . PRO A 1 159 ? 13.245 3.597 -16.568 1.00 92.31 159 PRO A C 1
ATOM 1221 O O . PRO A 1 159 ? 13.602 4.660 -17.081 1.00 92.31 159 PRO A O 1
ATOM 1224 N N . LEU A 1 160 ? 13.617 3.245 -15.342 1.00 84.56 160 LEU A N 1
ATOM 1225 C CA . LEU A 1 160 ? 14.598 3.983 -14.553 1.00 84.56 160 LEU A CA 1
ATOM 1226 C C . LEU A 1 160 ? 15.958 3.303 -14.779 1.00 84.56 160 LEU A C 1
ATOM 1228 O O . LEU A 1 160 ? 16.133 2.126 -14.475 1.00 84.56 160 LEU A O 1
ATOM 1232 N N . SER A 1 161 ? 16.886 4.012 -15.429 1.00 66.69 161 SER A N 1
ATOM 1233 C CA . SER A 1 161 ? 18.145 3.466 -15.964 1.00 66.69 161 SER A CA 1
ATOM 1234 C C . SER A 1 161 ? 19.115 2.921 -14.893 1.00 66.69 161 SER A C 1
ATOM 1236 O O . SER A 1 161 ? 18.891 3.078 -13.695 1.00 66.69 161 SER A O 1
ATOM 1238 N N . ASP A 1 162 ? 20.220 2.300 -15.348 1.00 51.94 162 ASP A N 1
ATOM 1239 C CA . ASP A 1 162 ? 21.295 1.609 -14.588 1.00 51.94 162 ASP A CA 1
ATOM 1240 C C . ASP A 1 162 ? 21.875 2.339 -13.351 1.00 51.94 162 ASP A C 1
ATOM 1242 O O . ASP A 1 162 ? 22.697 1.770 -12.628 1.00 51.94 162 ASP A O 1
ATOM 1246 N N . THR A 1 163 ? 21.494 3.591 -13.101 1.00 46.16 163 THR A N 1
ATOM 1247 C CA . THR A 1 163 ? 21.821 4.352 -11.889 1.00 46.16 163 THR A CA 1
ATOM 1248 C C . THR A 1 163 ? 21.057 3.882 -10.653 1.00 46.16 163 THR A C 1
ATOM 1250 O O . THR A 1 163 ? 21.494 4.182 -9.545 1.00 46.16 163 THR A O 1
ATOM 1253 N N . TYR A 1 164 ? 19.962 3.131 -10.815 1.00 51.06 164 TYR A N 1
ATOM 1254 C CA . TYR A 1 164 ? 19.211 2.536 -9.710 1.00 51.06 164 TYR A CA 1
ATOM 1255 C C . TYR A 1 164 ? 19.260 1.007 -9.786 1.00 51.06 164 TYR A C 1
ATOM 1257 O O . TYR A 1 164 ? 18.361 0.349 -10.305 1.00 51.06 164 TYR A O 1
ATOM 1265 N N . LYS A 1 165 ? 20.350 0.421 -9.283 1.00 52.91 165 LYS A N 1
ATOM 1266 C CA . LYS A 1 165 ? 20.426 -1.027 -9.074 1.00 52.91 165 LYS A CA 1
ATOM 1267 C C . LYS A 1 165 ? 19.867 -1.340 -7.698 1.00 52.91 165 LYS A C 1
ATOM 1269 O O . LYS A 1 165 ? 20.556 -1.145 -6.706 1.00 52.91 165 LYS A O 1
ATOM 1274 N N . ILE A 1 166 ? 18.640 -1.846 -7.651 1.00 55.25 166 ILE A N 1
ATOM 1275 C CA . ILE A 1 166 ? 18.183 -2.593 -6.481 1.00 55.25 166 ILE A CA 1
ATOM 1276 C C . ILE A 1 166 ? 18.878 -3.949 -6.585 1.00 55.25 166 ILE A C 1
ATOM 1278 O O . ILE A 1 166 ? 18.427 -4.840 -7.303 1.00 55.25 166 ILE A O 1
ATOM 1282 N N . THR A 1 167 ? 20.060 -4.070 -5.986 1.00 51.59 167 THR A N 1
ATOM 1283 C CA . THR A 1 167 ? 20.740 -5.362 -5.918 1.00 51.59 167 THR A CA 1
ATOM 1284 C C . THR A 1 167 ? 19.952 -6.276 -4.986 1.00 51.59 167 THR A C 1
ATOM 1286 O O . THR A 1 167 ? 19.629 -5.852 -3.875 1.00 51.59 167 THR A O 1
ATOM 1289 N N . PRO A 1 168 ? 19.651 -7.523 -5.392 1.00 47.56 168 PRO A N 1
ATOM 1290 C CA . PRO A 1 168 ? 19.237 -8.542 -4.442 1.00 47.56 168 PRO A CA 1
ATOM 1291 C C . PRO A 1 168 ? 20.288 -8.595 -3.336 1.00 47.56 168 PRO A C 1
ATOM 1293 O O . PRO A 1 168 ? 21.479 -8.717 -3.631 1.00 47.56 168 PRO A O 1
ATOM 1296 N N . VAL A 1 169 ? 19.868 -8.430 -2.084 1.00 52.06 169 VAL A N 1
ATOM 1297 C CA . VAL A 1 169 ? 20.789 -8.562 -0.956 1.00 52.06 169 VAL A CA 1
ATOM 1298 C C . VAL A 1 169 ? 21.243 -10.015 -0.927 1.00 52.06 169 VAL A C 1
ATOM 1300 O O . VAL A 1 169 ? 20.414 -10.927 -0.928 1.00 52.06 169 VAL A O 1
ATOM 1303 N N . ASP A 1 170 ? 22.557 -10.221 -0.975 1.00 48.88 170 ASP A N 1
ATOM 1304 C CA . ASP A 1 170 ? 23.152 -11.550 -0.900 1.00 48.88 170 ASP A CA 1
ATOM 1305 C C . ASP A 1 170 ? 22.705 -12.228 0.412 1.00 48.88 170 ASP A C 1
ATOM 1307 O O . ASP A 1 170 ? 22.880 -11.632 1.485 1.00 48.88 170 ASP A O 1
ATOM 1311 N N . PRO A 1 171 ? 22.123 -13.442 0.368 1.00 46.09 171 PRO A N 1
ATOM 1312 C CA . PRO A 1 171 ? 21.761 -14.198 1.564 1.00 46.09 171 PRO A CA 1
ATOM 1313 C C . PRO A 1 171 ? 22.900 -14.310 2.589 1.00 46.09 171 PRO A C 1
ATOM 1315 O O . PRO A 1 171 ? 22.637 -14.304 3.791 1.00 46.09 171 PRO A O 1
ATOM 1318 N N . GLU A 1 172 ? 24.156 -14.336 2.134 1.00 46.53 172 GLU A N 1
ATOM 1319 C CA . GLU A 1 172 ? 25.341 -14.450 2.990 1.00 46.53 172 GLU A CA 1
ATOM 1320 C C . GLU A 1 172 ? 25.567 -13.188 3.856 1.00 46.53 172 GLU A C 1
ATOM 1322 O O . GLU A 1 172 ? 26.046 -13.274 4.989 1.00 46.53 172 GLU A O 1
ATOM 1327 N N . ILE A 1 173 ? 25.128 -12.008 3.390 1.00 47.41 173 ILE A N 1
ATOM 1328 C CA . ILE A 1 173 ? 25.173 -10.741 4.149 1.00 47.41 173 ILE A CA 1
ATOM 1329 C C . ILE A 1 173 ? 24.062 -10.695 5.219 1.00 47.41 173 ILE A C 1
ATOM 1331 O O . ILE A 1 173 ? 24.242 -10.122 6.299 1.00 47.41 173 ILE A O 1
ATOM 1335 N N . LEU A 1 174 ? 22.911 -11.325 4.962 1.00 44.03 174 LEU A N 1
ATOM 1336 C CA . LEU A 1 174 ? 21.786 -11.376 5.907 1.00 44.03 174 LEU A CA 1
ATOM 1337 C C . LEU A 1 174 ? 22.072 -12.258 7.127 1.00 44.03 174 LEU A C 1
ATOM 1339 O O . LEU A 1 174 ? 21.572 -11.968 8.214 1.00 44.03 174 LEU A O 1
ATOM 1343 N N . GLU A 1 175 ? 22.877 -13.310 6.976 1.00 48.66 175 GLU A N 1
ATOM 1344 C CA . GLU A 1 175 ? 23.279 -14.157 8.104 1.00 48.66 175 GLU A CA 1
ATOM 1345 C C . GLU A 1 175 ? 24.318 -13.470 9.001 1.00 48.66 175 GLU A C 1
ATOM 1347 O O . GLU A 1 175 ? 24.219 -13.554 10.225 1.00 48.66 175 GLU A O 1
ATOM 1352 N N . GLN A 1 176 ? 25.242 -12.691 8.429 1.00 42.59 176 GLN A N 1
ATOM 1353 C CA . GLN A 1 176 ? 26.299 -12.003 9.187 1.00 42.59 176 GLN A CA 1
ATOM 1354 C C . GLN A 1 176 ? 25.795 -10.816 10.029 1.00 42.59 176 GLN A C 1
ATOM 1356 O O . GLN A 1 176 ? 26.411 -10.455 11.032 1.00 42.59 176 GLN A O 1
ATOM 1361 N N . THR A 1 177 ? 24.657 -10.211 9.677 1.00 40.38 177 THR A N 1
ATOM 1362 C CA . THR A 1 177 ? 24.080 -9.073 10.425 1.00 40.38 177 THR A CA 1
ATOM 1363 C C . THR A 1 177 ? 23.246 -9.484 11.643 1.00 40.38 177 THR A C 1
ATOM 1365 O O . THR A 1 177 ? 22.892 -8.625 12.452 1.00 40.38 177 THR A O 1
ATOM 1368 N N . ARG A 1 178 ? 22.963 -10.783 11.829 1.00 41.31 178 ARG A N 1
ATOM 1369 C CA . ARG A 1 178 ? 22.197 -11.291 12.982 1.00 41.31 178 ARG A CA 1
ATOM 1370 C C . ARG A 1 178 ? 22.993 -11.348 14.294 1.00 41.31 178 ARG A C 1
ATOM 1372 O O . ARG A 1 178 ? 22.370 -11.510 15.340 1.00 41.31 178 ARG A O 1
ATOM 1379 N N . GLU A 1 179 ? 24.317 -11.164 14.270 1.00 38.50 179 GLU A N 1
ATOM 1380 C CA . GLU A 1 179 ? 25.179 -11.354 15.455 1.00 38.50 179 GLU A CA 1
ATOM 1381 C C . GLU A 1 179 ? 25.924 -10.110 15.982 1.00 38.50 179 GLU A C 1
ATOM 1383 O O . GLU A 1 179 ? 26.727 -10.241 16.904 1.00 38.50 179 GLU A O 1
ATOM 1388 N N . VAL A 1 180 ? 25.676 -8.887 15.495 1.00 33.69 180 VAL A N 1
ATOM 1389 C CA . VAL A 1 180 ? 26.457 -7.718 15.965 1.00 33.69 180 VAL A CA 1
ATOM 1390 C C . VAL A 1 180 ? 25.668 -6.836 16.953 1.00 33.69 180 VAL A C 1
ATOM 1392 O O . VAL A 1 180 ? 24.627 -6.287 16.582 1.00 33.69 180 VAL A O 1
ATOM 1395 N N . PRO A 1 181 ? 26.149 -6.632 18.201 1.00 32.09 181 PRO A N 1
ATOM 1396 C CA . PRO A 1 181 ? 25.585 -5.652 19.126 1.00 32.09 181 PRO A CA 1
ATOM 1397 C C . PRO A 1 181 ? 25.784 -4.223 18.606 1.00 32.09 181 PRO A C 1
ATOM 1399 O O . PRO A 1 181 ? 26.804 -3.895 18.005 1.00 32.09 181 PRO A O 1
ATOM 1402 N N . ILE A 1 182 ? 24.808 -3.360 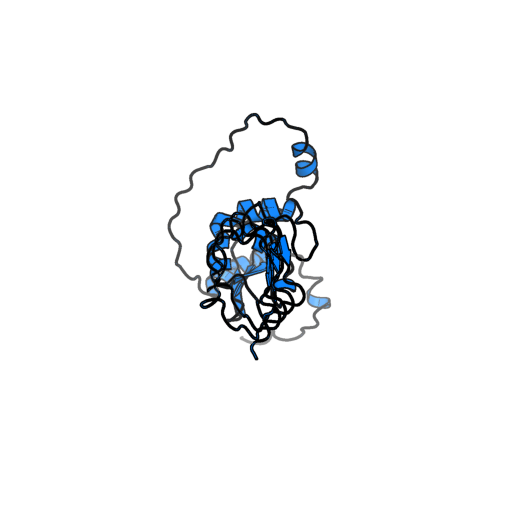18.885 1.00 40.06 182 ILE A N 1
ATOM 1403 C CA . ILE A 1 182 ? 24.741 -1.954 18.465 1.00 40.06 182 ILE A CA 1
ATOM 1404 C C . ILE A 1 182 ? 26.054 -1.215 18.796 1.00 40.06 182 ILE A C 1
ATOM 1406 O O . ILE A 1 182 ? 26.330 -0.918 19.957 1.00 40.06 182 ILE A O 1
ATOM 1410 N N . GLY A 1 183 ? 26.844 -0.890 17.766 1.00 32.19 183 GLY A N 1
ATOM 1411 C CA . GLY A 1 183 ? 28.114 -0.178 17.923 1.00 32.19 183 GLY A CA 1
ATOM 1412 C C . GLY A 1 183 ? 28.892 0.035 16.618 1.00 32.19 183 GLY A C 1
ATOM 1413 O O . GLY A 1 183 ? 29.867 -0.653 16.373 1.00 32.19 183 GLY A O 1
ATOM 1414 N N . VAL A 1 184 ? 28.483 1.048 15.842 1.00 35.06 184 VAL A N 1
ATOM 1415 C CA . VAL A 1 184 ? 29.248 1.791 14.808 1.00 35.06 184 VAL A CA 1
ATOM 1416 C C . VAL A 1 184 ? 29.836 1.006 13.619 1.00 35.06 184 VAL A C 1
ATOM 1418 O O . VAL A 1 184 ? 30.826 0.295 13.744 1.00 35.06 184 VAL A O 1
ATOM 1421 N N . THR A 1 185 ? 29.407 1.348 12.397 1.00 28.86 185 THR A N 1
ATOM 1422 C CA . THR A 1 185 ? 30.371 1.628 11.312 1.00 28.86 185 THR A CA 1
ATOM 1423 C C . THR A 1 185 ? 29.803 2.616 10.292 1.00 28.86 185 THR A C 1
ATOM 1425 O O . THR A 1 185 ? 28.653 2.553 9.870 1.00 28.86 185 THR A O 1
ATOM 1428 N N . LYS A 1 186 ? 30.636 3.604 9.982 1.00 31.23 186 LYS A N 1
ATOM 1429 C CA . LYS A 1 186 ? 30.405 4.787 9.156 1.00 31.23 186 LYS A CA 1
ATOM 1430 C C . LYS A 1 186 ? 30.309 4.373 7.681 1.00 31.23 186 LYS A C 1
ATOM 1432 O O . LYS A 1 186 ? 31.261 3.795 7.170 1.00 31.23 186 LYS A O 1
ATOM 1437 N N . ILE A 1 187 ? 29.206 4.688 7.001 1.00 29.62 187 ILE A N 1
ATOM 1438 C CA . ILE A 1 187 ? 29.107 4.562 5.537 1.00 29.62 187 ILE A CA 1
ATOM 1439 C C . ILE A 1 187 ? 29.564 5.891 4.928 1.00 29.62 187 ILE A C 1
ATOM 1441 O O . ILE A 1 187 ? 28.977 6.940 5.201 1.00 29.62 187 ILE A O 1
ATOM 1445 N N . GLU A 1 188 ? 30.634 5.861 4.135 1.00 25.12 188 GLU A N 1
ATOM 1446 C CA . GLU A 1 188 ? 31.049 7.000 3.315 1.00 25.12 188 GLU A CA 1
ATOM 1447 C C . GLU A 1 188 ? 30.059 7.195 2.165 1.00 25.12 188 GLU A C 1
ATOM 1449 O O . GLU A 1 188 ? 29.941 6.365 1.267 1.00 25.12 188 GLU A O 1
ATOM 1454 N N . ILE A 1 189 ? 29.343 8.318 2.196 1.00 30.17 189 ILE A N 1
ATOM 1455 C CA . ILE A 1 189 ? 28.518 8.786 1.086 1.00 30.17 189 ILE A CA 1
ATOM 1456 C C . ILE A 1 189 ? 29.393 9.731 0.261 1.00 30.17 189 ILE A C 1
ATOM 1458 O O . ILE A 1 189 ? 29.766 10.801 0.745 1.00 30.17 189 ILE A O 1
ATOM 1462 N N . LEU A 1 190 ? 29.722 9.359 -0.978 1.00 25.97 190 LEU A N 1
ATOM 1463 C CA . LEU A 1 190 ? 30.317 10.302 -1.927 1.00 25.97 190 LEU A CA 1
ATOM 1464 C C . LEU A 1 190 ? 29.247 11.332 -2.335 1.00 25.97 190 LEU A C 1
ATOM 1466 O O . LEU A 1 190 ? 28.199 10.938 -2.854 1.00 25.97 190 LEU A O 1
ATOM 1470 N N . PRO A 1 191 ? 29.465 12.643 -2.124 1.00 26.20 191 PRO A N 1
ATOM 1471 C CA . PRO A 1 191 ? 28.496 13.654 -2.510 1.00 26.20 191 PRO A CA 1
ATOM 1472 C C . PRO A 1 191 ? 28.587 13.871 -4.023 1.00 26.20 191 PRO A C 1
ATOM 1474 O O . PRO A 1 191 ? 29.566 14.429 -4.514 1.00 26.20 191 PRO A O 1
ATOM 1477 N N . VAL A 1 192 ? 27.567 13.461 -4.778 1.00 31.86 192 VAL A N 1
ATOM 1478 C CA . VAL A 1 192 ? 27.434 13.860 -6.187 1.00 31.86 192 VAL A CA 1
ATOM 1479 C C . VAL A 1 192 ? 26.330 14.901 -6.294 1.00 31.86 192 VAL A C 1
ATOM 1481 O O . VAL A 1 192 ? 25.184 14.667 -5.913 1.00 31.86 192 VAL A O 1
ATOM 1484 N N . GLN A 1 193 ? 26.704 16.080 -6.789 1.00 27.27 193 GLN A N 1
ATOM 1485 C CA . GLN A 1 193 ? 25.785 17.181 -7.040 1.00 27.27 193 GLN A CA 1
ATOM 1486 C C . GLN A 1 193 ? 24.758 16.789 -8.106 1.00 27.27 193 GLN A C 1
ATOM 1488 O O . GLN A 1 193 ? 25.115 16.414 -9.222 1.00 27.27 193 GLN A O 1
ATOM 1493 N N . ILE A 1 194 ? 23.476 16.902 -7.763 1.00 31.17 194 ILE A N 1
ATOM 1494 C CA . ILE A 1 194 ? 22.362 16.613 -8.665 1.00 31.17 194 ILE A CA 1
ATOM 1495 C C . ILE A 1 194 ? 22.096 17.860 -9.514 1.00 31.17 194 ILE A C 1
ATOM 1497 O O . ILE A 1 194 ? 21.549 18.847 -9.023 1.00 31.17 194 ILE A O 1
ATOM 1501 N N . GLN A 1 195 ? 22.445 17.811 -10.802 1.00 27.45 195 GLN A N 1
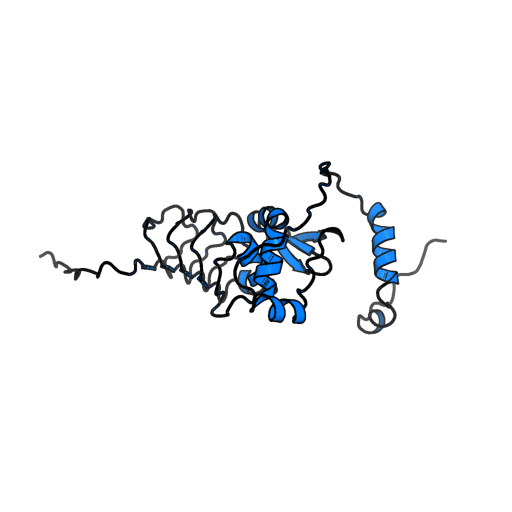ATOM 1502 C CA . GLN A 1 195 ? 21.775 18.644 -11.799 1.00 27.45 195 GLN A CA 1
ATOM 1503 C C . GLN A 1 195 ? 20.494 17.931 -12.239 1.00 27.45 195 GLN A C 1
ATOM 1505 O O . GLN A 1 195 ? 20.516 16.804 -12.725 1.00 27.45 195 GLN A O 1
ATOM 1510 N N . ASN A 1 196 ? 19.376 18.608 -12.014 1.00 37.44 196 ASN A N 1
ATOM 1511 C CA . ASN A 1 196 ? 18.018 18.202 -12.351 1.00 37.44 196 ASN A CA 1
ATOM 1512 C C . ASN A 1 196 ? 17.890 17.821 -13.848 1.00 37.44 196 ASN A C 1
ATOM 1514 O O . ASN A 1 196 ? 18.090 18.703 -14.687 1.00 37.44 196 ASN A O 1
ATOM 1518 N N . PRO A 1 197 ? 17.552 16.571 -14.232 1.00 34.66 197 PRO A N 1
ATOM 1519 C CA . PRO A 1 197 ? 17.461 16.195 -15.634 1.00 34.66 197 PRO A CA 1
ATOM 1520 C C . PRO A 1 197 ? 15.998 16.025 -16.060 1.00 34.66 197 PRO A C 1
ATOM 1522 O O . PRO A 1 197 ? 15.585 14.945 -16.473 1.00 34.66 197 PRO A O 1
ATOM 1525 N N . PHE A 1 198 ? 15.197 17.093 -16.042 1.00 34.47 198 PHE A N 1
ATOM 1526 C CA . PHE A 1 198 ? 14.020 17.120 -16.915 1.00 34.47 198 PHE A CA 1
ATOM 1527 C C . PHE A 1 198 ? 14.496 17.316 -18.358 1.00 34.47 198 PHE A C 1
ATOM 1529 O O . PHE A 1 198 ? 14.492 18.420 -18.900 1.00 34.47 198 PHE A O 1
ATOM 1536 N N . LYS A 1 199 ? 14.951 16.230 -18.987 1.00 39.66 199 LYS A N 1
ATOM 1537 C CA . LYS A 1 199 ? 15.149 16.170 -20.434 1.00 39.66 199 LYS A CA 1
ATOM 1538 C C . LYS A 1 199 ? 14.672 14.812 -20.931 1.00 39.66 199 LYS A C 1
ATOM 1540 O O . LYS A 1 199 ? 15.396 13.826 -20.845 1.00 39.66 199 LYS A O 1
ATOM 1545 N N . LEU A 1 200 ? 13.435 14.776 -21.433 1.00 38.72 200 LEU A N 1
ATOM 1546 C CA . LEU A 1 200 ? 12.915 13.636 -22.188 1.00 38.72 200 LEU A CA 1
ATOM 1547 C C . LEU A 1 200 ? 13.900 13.303 -23.321 1.00 38.72 200 LEU A C 1
ATOM 1549 O O . LEU A 1 200 ? 14.167 14.148 -24.181 1.00 38.72 200 LEU A O 1
ATOM 1553 N N . LEU A 1 201 ? 14.439 12.084 -23.322 1.00 39.06 201 LEU A N 1
ATOM 1554 C CA . LEU A 1 201 ? 15.244 11.573 -24.430 1.00 39.06 201 LEU A CA 1
ATOM 1555 C C . LEU A 1 201 ? 14.312 11.146 -25.568 1.00 39.06 201 LEU A C 1
ATOM 1557 O O . LEU A 1 201 ? 13.308 10.471 -25.347 1.00 39.06 201 LEU A O 1
ATOM 1561 N N . LYS A 1 202 ? 14.637 11.551 -26.799 1.00 47.12 202 LYS A N 1
ATOM 1562 C CA . LYS A 1 202 ? 13.902 11.121 -27.998 1.00 47.12 202 LYS A CA 1
ATOM 1563 C C . LYS A 1 202 ? 14.286 9.677 -28.351 1.00 47.12 202 LYS A C 1
ATOM 1565 O O . LYS A 1 202 ? 15.415 9.264 -28.107 1.00 47.12 202 LYS A O 1
ATOM 1570 N N . MET A 1 203 ? 13.369 8.927 -28.970 1.00 38.22 203 MET A N 1
ATOM 1571 C CA . MET A 1 203 ? 13.505 7.489 -29.290 1.00 38.22 203 MET A CA 1
ATOM 1572 C C . MET A 1 203 ? 14.825 7.123 -30.003 1.00 38.22 203 MET A C 1
ATOM 1574 O O . MET A 1 203 ? 15.432 6.094 -29.727 1.00 38.22 203 MET A O 1
ATOM 1578 N N . ASN A 1 204 ? 15.319 8.006 -30.872 1.00 40.03 204 ASN A N 1
ATOM 1579 C CA . ASN A 1 204 ? 16.574 7.838 -31.612 1.00 40.03 204 ASN A CA 1
ATOM 1580 C C . ASN A 1 204 ? 17.843 7.922 -30.741 1.00 40.03 204 ASN A C 1
ATOM 1582 O O . ASN A 1 204 ? 18.920 7.553 -31.193 1.00 40.03 204 ASN A O 1
ATOM 1586 N N . GLN A 1 205 ? 17.733 8.401 -29.501 1.00 48.34 205 GLN A N 1
ATOM 1587 C CA . GLN A 1 205 ? 18.836 8.467 -28.539 1.00 48.34 205 GLN A CA 1
ATOM 1588 C C . GLN A 1 205 ? 18.907 7.223 -27.640 1.00 48.34 205 GLN A C 1
ATOM 1590 O O . GLN A 1 205 ? 19.907 7.032 -26.951 1.00 48.34 205 GLN A O 1
ATOM 1595 N N . LEU A 1 206 ? 17.875 6.369 -27.660 1.00 45.81 206 LEU A N 1
ATOM 1596 C CA . LEU A 1 206 ? 17.804 5.113 -26.901 1.00 45.81 206 LEU A CA 1
ATOM 1597 C C . LEU A 1 206 ? 18.316 3.903 -27.706 1.00 45.81 206 LEU A C 1
ATOM 1599 O O . LEU A 1 206 ? 18.744 2.911 -27.121 1.00 45.81 206 LEU A O 1
ATOM 1603 N N . GLU A 1 207 ? 18.338 4.008 -29.036 1.00 51.31 207 GLU A N 1
ATOM 1604 C CA . GLU A 1 207 ? 18.795 2.981 -29.991 1.00 51.31 207 GLU A CA 1
ATOM 1605 C C . GLU A 1 207 ? 20.167 2.359 -29.640 1.00 51.31 207 GLU A C 1
ATOM 1607 O O . GLU A 1 207 ? 20.255 1.133 -29.523 1.00 51.31 207 GLU A O 1
ATOM 1612 N N . PRO A 1 208 ? 21.226 3.142 -29.342 1.00 49.97 208 PRO A N 1
ATOM 1613 C CA . PRO A 1 208 ? 22.537 2.578 -29.008 1.00 49.97 208 PRO A CA 1
ATOM 1614 C C . PRO A 1 208 ? 22.544 1.789 -27.689 1.00 49.97 208 PRO A C 1
ATOM 1616 O O . PRO A 1 208 ? 23.335 0.861 -27.519 1.00 49.97 208 PRO A O 1
ATOM 1619 N N . PHE A 1 209 ? 21.663 2.143 -26.748 1.00 49.78 209 PHE A N 1
ATOM 1620 C CA . PHE A 1 209 ? 21.544 1.477 -25.450 1.00 49.78 209 PHE A CA 1
ATOM 1621 C C . PHE A 1 209 ? 20.789 0.157 -25.576 1.00 49.78 209 PHE A C 1
ATOM 1623 O O . PHE A 1 209 ? 21.228 -0.852 -25.024 1.00 49.78 209 PHE A O 1
ATOM 1630 N N . ILE A 1 210 ? 19.716 0.143 -26.372 1.00 52.69 210 ILE A N 1
ATOM 1631 C CA . ILE A 1 210 ? 18.964 -1.070 -26.706 1.00 52.69 210 ILE A CA 1
ATOM 1632 C C . ILE A 1 210 ? 19.884 -2.073 -27.410 1.00 52.69 210 ILE A C 1
ATOM 1634 O O . ILE A 1 210 ? 19.955 -3.223 -26.989 1.00 52.69 210 ILE A O 1
ATOM 1638 N N . GLN A 1 211 ? 20.681 -1.635 -28.389 1.00 47.25 211 GLN A N 1
ATOM 1639 C CA . GLN A 1 211 ? 21.646 -2.500 -29.081 1.00 47.25 211 GLN A CA 1
ATOM 1640 C C . GLN A 1 211 ? 22.712 -3.081 -28.135 1.00 47.25 211 GLN A C 1
ATOM 1642 O O . GLN A 1 211 ? 23.109 -4.238 -28.262 1.00 47.25 211 GLN A O 1
ATOM 1647 N N . LYS A 1 212 ? 23.142 -2.314 -27.127 1.00 50.06 212 LYS A N 1
ATOM 1648 C CA . LYS A 1 212 ? 24.123 -2.765 -26.128 1.00 50.06 212 LYS A CA 1
ATOM 1649 C C . LYS A 1 212 ? 23.541 -3.789 -25.146 1.00 50.06 212 LYS A C 1
ATOM 1651 O O . LYS A 1 212 ? 24.250 -4.708 -24.739 1.00 50.06 212 LYS A O 1
ATOM 1656 N N . ILE A 1 213 ? 22.260 -3.659 -24.796 1.00 50.12 213 ILE A N 1
ATOM 1657 C CA . ILE A 1 213 ? 21.514 -4.648 -24.000 1.00 50.12 213 ILE A CA 1
ATOM 1658 C C . ILE A 1 213 ? 21.265 -5.913 -24.832 1.00 50.12 213 ILE A C 1
ATOM 1660 O O . ILE A 1 213 ? 21.471 -7.021 -24.335 1.00 50.12 213 ILE A O 1
ATOM 1664 N N . ILE A 1 214 ? 20.924 -5.751 -26.116 1.00 51.31 214 ILE A N 1
ATOM 1665 C CA . ILE A 1 214 ? 20.759 -6.851 -27.073 1.00 51.31 214 ILE A CA 1
ATOM 1666 C C . ILE A 1 214 ? 22.055 -7.640 -27.249 1.00 51.31 214 ILE A C 1
ATOM 1668 O O . ILE A 1 214 ? 22.032 -8.859 -27.290 1.00 51.31 214 ILE A O 1
ATOM 1672 N N . HIS A 1 215 ? 23.209 -6.982 -27.271 1.00 45.50 215 HIS A N 1
ATOM 1673 C CA . HIS A 1 215 ? 24.489 -7.677 -27.388 1.00 45.50 215 HIS A CA 1
ATOM 1674 C C . HIS A 1 215 ? 24.887 -8.458 -26.119 1.00 45.50 215 HIS A C 1
ATOM 1676 O O . HIS A 1 215 ? 25.670 -9.402 -26.189 1.00 45.50 215 HIS A O 1
ATOM 1682 N N . LYS A 1 216 ? 24.365 -8.071 -24.946 1.00 46.03 216 LYS A N 1
ATOM 1683 C CA . LYS A 1 216 ? 24.718 -8.676 -23.649 1.00 46.03 216 LYS A CA 1
ATOM 1684 C C . LYS A 1 216 ? 23.833 -9.872 -23.279 1.00 46.03 216 LYS A C 1
ATOM 1686 O O . LYS A 1 216 ? 24.237 -10.709 -22.476 1.00 46.03 216 LYS A O 1
ATOM 1691 N N . LEU A 1 217 ? 22.644 -9.961 -23.865 1.00 41.88 217 LEU A N 1
ATOM 1692 C CA . LEU A 1 217 ? 21.738 -11.100 -23.749 1.00 41.88 217 LEU A CA 1
ATOM 1693 C C . LEU A 1 217 ? 21.914 -11.946 -25.019 1.00 41.88 217 LEU A C 1
ATOM 1695 O O . LEU A 1 217 ? 21.808 -11.434 -26.117 1.00 41.88 217 LEU A O 1
ATOM 1699 N N . ASN A 1 218 ? 22.246 -13.229 -24.929 1.00 44.69 218 ASN A N 1
ATOM 1700 C CA . ASN A 1 218 ? 22.526 -14.046 -26.118 1.00 44.69 218 ASN A CA 1
ATOM 1701 C C . ASN A 1 218 ? 21.221 -14.311 -26.921 1.00 44.69 218 ASN A C 1
ATOM 1703 O O . ASN A 1 218 ? 20.473 -15.241 -26.621 1.00 44.69 218 ASN A O 1
ATOM 1707 N N . TYR A 1 219 ? 20.924 -13.486 -27.935 1.00 47.41 219 TYR A N 1
ATOM 1708 C CA . TYR A 1 219 ? 19.640 -13.434 -28.671 1.00 47.41 219 TYR A CA 1
ATOM 1709 C C . TYR A 1 219 ? 19.334 -14.613 -29.617 1.00 47.41 219 TYR A C 1
ATOM 1711 O O . TYR A 1 219 ? 18.381 -14.547 -30.390 1.00 47.41 219 TYR A O 1
ATOM 1719 N N . GLN A 1 220 ? 20.077 -15.721 -29.570 1.00 42.69 220 GLN A N 1
ATOM 1720 C CA . GLN A 1 220 ? 19.773 -16.881 -30.422 1.00 42.69 220 GLN A CA 1
ATOM 1721 C C . GLN A 1 220 ? 18.655 -17.779 -29.871 1.00 42.69 220 GLN A C 1
ATOM 1723 O O . GLN A 1 220 ? 18.027 -18.496 -30.645 1.00 42.69 220 GLN A O 1
ATOM 1728 N N . LYS A 1 221 ? 18.354 -17.716 -28.566 1.00 43.88 221 LYS A N 1
ATOM 1729 C CA . LYS A 1 221 ? 17.330 -18.578 -27.947 1.00 43.88 221 LYS A CA 1
ATOM 1730 C C . LYS A 1 221 ? 15.932 -17.944 -27.916 1.00 43.88 221 LYS A C 1
ATOM 1732 O O . LYS A 1 221 ? 14.947 -18.630 -28.143 1.00 43.88 221 LYS A O 1
ATOM 1737 N N . LEU A 1 222 ? 15.845 -16.621 -27.747 1.00 39.56 222 LEU A N 1
ATOM 1738 C CA . LEU A 1 222 ? 14.564 -15.907 -27.624 1.00 39.56 222 LEU A CA 1
ATOM 1739 C C . LEU A 1 222 ? 13.789 -15.802 -28.957 1.00 39.56 222 LEU A C 1
ATOM 1741 O O . LEU A 1 222 ? 12.567 -15.701 -28.955 1.00 39.56 222 LEU A O 1
ATOM 1745 N N . PHE A 1 223 ? 14.485 -15.864 -30.100 1.00 42.69 223 PHE A N 1
ATOM 1746 C CA . PHE A 1 223 ? 13.861 -15.795 -31.429 1.00 42.69 223 PHE A CA 1
ATOM 1747 C C . PHE A 1 223 ? 13.221 -17.113 -31.891 1.00 42.69 223 PHE A C 1
ATOM 1749 O O . PHE A 1 223 ? 12.326 -17.073 -32.734 1.00 42.69 223 PHE A O 1
ATOM 1756 N N . GLN A 1 224 ? 13.646 -18.265 -31.358 1.00 41.38 224 GLN A N 1
ATOM 1757 C CA . GLN A 1 224 ? 13.000 -19.545 -31.677 1.00 41.38 224 GLN A CA 1
ATOM 1758 C C . GLN A 1 224 ? 11.706 -19.759 -30.884 1.00 41.38 224 GLN A C 1
ATOM 1760 O O . GLN A 1 224 ? 10.758 -20.316 -31.432 1.00 41.38 224 GLN A O 1
ATOM 1765 N N . ASP A 1 225 ? 11.627 -19.235 -29.658 1.00 43.53 225 ASP A N 1
ATOM 1766 C CA . ASP A 1 225 ? 10.476 -19.452 -28.771 1.00 43.53 225 ASP A CA 1
ATOM 1767 C C . ASP A 1 225 ? 9.294 -18.495 -29.038 1.00 43.53 225 ASP A C 1
ATOM 1769 O O . ASP A 1 225 ? 8.175 -18.779 -28.619 1.00 43.53 225 ASP A O 1
ATOM 1773 N N . PHE A 1 226 ? 9.498 -17.392 -29.776 1.00 41.53 226 PHE A N 1
ATOM 1774 C CA . PHE A 1 226 ? 8.455 -16.376 -30.015 1.00 41.53 226 PHE A CA 1
ATOM 1775 C C . PHE A 1 226 ? 7.981 -16.208 -31.466 1.00 41.53 226 PHE A C 1
ATOM 1777 O O . PHE A 1 226 ? 7.170 -15.327 -31.731 1.00 41.53 226 PHE A O 1
ATOM 1784 N N . GLY A 1 227 ? 8.399 -17.059 -32.408 1.00 37.19 227 GLY A N 1
ATOM 1785 C CA . GLY A 1 227 ? 7.651 -17.267 -33.658 1.00 37.19 227 GLY A CA 1
ATOM 1786 C C . GLY A 1 227 ? 7.321 -16.029 -34.515 1.00 37.19 227 GLY A C 1
ATOM 1787 O O . GLY A 1 227 ? 6.296 -16.033 -35.191 1.00 37.19 227 GLY A O 1
ATOM 1788 N N . VAL A 1 228 ? 8.162 -14.987 -34.544 1.00 35.06 228 VAL A N 1
ATOM 1789 C CA . VAL A 1 228 ? 7.978 -13.843 -35.460 1.00 35.06 228 VAL A CA 1
ATOM 1790 C C . VAL A 1 228 ? 8.987 -13.926 -36.605 1.00 35.06 228 VAL A C 1
ATOM 1792 O O . VAL A 1 228 ? 10.083 -13.372 -36.547 1.00 35.06 228 VAL A O 1
ATOM 1795 N N . GLN A 1 229 ? 8.617 -14.632 -37.676 1.00 38.16 229 GLN A N 1
ATOM 1796 C CA . GLN A 1 229 ? 9.235 -14.442 -38.989 1.00 38.16 229 GLN A CA 1
ATOM 1797 C C . GLN A 1 229 ? 8.510 -13.331 -39.758 1.00 38.16 229 GLN A C 1
ATOM 1799 O O . GLN A 1 229 ? 7.284 -13.287 -39.783 1.00 38.16 229 GLN A O 1
ATOM 1804 N N . LYS A 1 230 ? 9.317 -12.537 -40.476 1.00 39.44 230 LYS A N 1
ATOM 1805 C CA . LYS A 1 230 ? 8.996 -11.450 -41.423 1.00 39.44 230 LYS A CA 1
ATOM 1806 C C . LYS A 1 230 ? 8.721 -10.078 -40.808 1.00 39.44 230 LYS A C 1
ATOM 1808 O O . LYS A 1 230 ? 7.588 -9.748 -40.503 1.00 39.44 230 LYS A O 1
ATOM 1813 N N . MET A 1 231 ? 9.753 -9.234 -40.820 1.00 30.83 231 MET A N 1
ATOM 1814 C CA . MET A 1 231 ? 9.746 -7.967 -41.569 1.00 30.83 231 MET A CA 1
ATOM 1815 C C . MET A 1 231 ? 11.194 -7.478 -41.755 1.00 30.83 231 MET A C 1
ATOM 1817 O O . MET A 1 231 ? 11.671 -6.602 -41.045 1.00 30.83 231 MET A O 1
ATOM 1821 N N . ILE A 1 232 ? 11.911 -8.067 -42.720 1.00 33.59 232 ILE A N 1
ATOM 1822 C CA . ILE A 1 232 ? 13.039 -7.401 -43.388 1.00 33.59 232 ILE A CA 1
ATOM 1823 C C . ILE A 1 232 ? 12.839 -7.590 -44.889 1.00 33.59 232 ILE A C 1
ATOM 1825 O O . ILE A 1 232 ? 13.044 -8.681 -45.410 1.00 33.59 232 ILE A O 1
ATOM 1829 N N . GLN A 1 233 ? 12.364 -6.526 -45.524 1.00 34.47 233 GLN A N 1
ATOM 1830 C CA . GLN A 1 233 ? 12.395 -6.140 -46.942 1.00 34.47 233 GLN A CA 1
ATOM 1831 C C . GLN A 1 233 ? 11.522 -4.870 -46.944 1.00 34.47 233 GLN A C 1
ATOM 1833 O O . GLN A 1 233 ? 10.406 -4.912 -46.444 1.00 34.47 233 GLN A O 1
ATOM 1838 N N . THR A 1 234 ? 11.960 -3.680 -47.333 1.00 31.09 234 THR A N 1
ATOM 1839 C CA . THR A 1 234 ? 12.892 -3.306 -48.396 1.00 31.09 234 THR A CA 1
ATOM 1840 C C . THR A 1 234 ? 13.234 -1.830 -48.167 1.00 31.09 234 THR A C 1
ATOM 1842 O O . THR A 1 234 ? 12.356 -1.079 -47.761 1.00 31.09 234 THR A O 1
ATOM 1845 N N . ASN A 1 235 ? 14.467 -1.414 -48.443 1.00 28.92 235 ASN A N 1
ATOM 1846 C CA . ASN A 1 235 ? 14.757 -0.132 -49.094 1.00 28.92 235 ASN A CA 1
ATOM 1847 C C . ASN A 1 235 ? 16.172 -0.242 -49.666 1.00 28.92 235 ASN A C 1
ATOM 1849 O O . ASN A 1 235 ? 17.165 -0.106 -48.950 1.00 28.92 235 ASN A O 1
ATOM 1853 N N . GLN A 1 236 ? 16.200 -0.628 -50.943 1.00 39.81 236 GLN A N 1
ATOM 1854 C CA . GLN A 1 236 ? 17.263 -0.263 -51.874 1.00 39.81 236 GLN A CA 1
ATOM 1855 C C . GLN A 1 236 ? 17.177 1.237 -52.157 1.00 39.81 236 GLN A C 1
ATOM 1857 O O . GLN A 1 236 ? 16.039 1.761 -52.113 1.00 39.81 236 GLN A O 1
#

Nearest PDB structures (foldseek):
  2wqx-assembly2_B  TM=8.022E-01  e=5.594E-01  Listeria monocytogenes EGD-e
  2wqu-assembly2_B  TM=8.186E-01  e=1.075E+00  Listeria monocytogenes EGD-e
  2omt-assembly1_A  TM=7.190E-01  e=4.156E-01  Listeria monocytogenes EGD-e
  4cil-assembly1_A  TM=5.986E-01  e=3.690E-01  Yersinia enterocolitica
  8qp7-assembly1_A  TM=4.783E-01  e=1.606E-01  Yersinia enterocolitica

Organism: Trichomonas vaginalis (strain ATCC PRA-98 / G3) (NCBI:txid412133)

Sequence (236 aa):
MQKGYGLSPIPKGLLLQDYSNEGLTTLADLDLSPTLITLNLTNNPLKTLESLRTIPTLAKLVLDNTNIDSLLGVRPQPSLSNLSALSCPLSDYEYLAMMCTIVFGDNIMQINNQQVNENDKLAGREARSHLKPYLLQGWIIVSTIPLVLKHVTSGEILPLSDTYKITPVDPEILEQTREVPIGVTKIEILPVQIQNPFKLLKMNQLEPFIQKIIHKLNYQKLFQDFGVQKMIQTNQ